Protein AF-A0A963HH01-F1 (afdb_monomer_lite)

Foldseek 3Di:
DCLQQLVAQEDEEEAQAAEQLGFGDDADDVPDGNHCPCVLSNVLRHLEYEYEDAQAAADFDWDQDPLFIDGPDDHPGGRHEHDDPDGSDGLCVCQVVVGWYWYDHPAFIWTRDPRGTETAEGEHPDDCVPRPVVRHNDDHDYPDPHYYDDSLVRDPDDPPVCCVPPDDQQLNQWDQDPVVQEIEGECALPEAEDVVSLVSNLVSLCVNQVVVVAATAYEYECENYYYDPVCLLVNLVSVVVCCVGHYDYYAYEYCDPVVLVVSQVSNVVVVHDSRYDHDPVSRVVVVVPD

Sequence (290 aa):
DFYDGGGLDVAFLGLAQADREGNLNVSKFGPRLAGAGGFINISQNARKVVFVGTFSAGGLEVAVEHGRLRIVREGAARKFVDAVEHRTFSGAQAVKWKKDVLYVTERCVFRLCEEGLELIEIAPGVDLQRDILDRMDFVPVMKAPPVLMDARIFVDAPMGLRHDLLDVPLERRLAYDAQQDVFFVDFEGLSVRTPQDIAAIRDAVSAALAPLGRKVDAVVNYDRFSIVPELVDDYVGMVKGLMDTHYHTVTRYTANGFLRMKLGVELEKRRIPAHFYASASEAWNGLETP

Radius of gyration: 26.93 Å; chains: 1; bounding box: 65×37×69 Å

pLDDT: mean 90.5, std 8.2, range [43.91, 98.88]

Secondary structure (DSSP, 8-state):
-TTTTT--SEEEEE-SEEETT--EE-SEETTEE---TTHHHHHHHSSEEEEE--SEESS-EEEEETTEEEEEE--SEESEESS-SS-SB-HHHHHHTT-EEEEE-SSEEEEEETTEEEEEEE-TT--IIIIIGGGSSSPPB-SSPPEEPPGGGGSSS---HHHHHH---GGGGEEEETTTTEEEEE-TT-EE-SHHHHHHHHHHHHHHHGGG-S-EEEEEE-TT-EE-GGGHHHHHHHHHHHHHHHEEEEEEE-S-HHHHHHHHHHHHHTT----EESSHHHHHHTTS--

Structure (mmCIF, N/CA/C/O backbone):
data_AF-A0A963HH01-F1
#
_entry.id   AF-A0A963HH01-F1
#
loop_
_atom_site.group_PDB
_atom_site.id
_atom_site.type_symbol
_atom_site.label_atom_id
_atom_site.label_alt_id
_atom_site.label_comp_id
_atom_site.label_asym_id
_atom_site.label_entity_id
_atom_site.label_seq_id
_atom_site.pdbx_PDB_ins_code
_atom_site.Cartn_x
_atom_site.Cartn_y
_atom_site.Cartn_z
_atom_site.occupancy
_atom_site.B_iso_or_equiv
_atom_site.auth_seq_id
_atom_site.auth_comp_id
_atom_site.auth_asym_id
_atom_site.auth_atom_id
_atom_site.pdbx_PDB_model_num
ATOM 1 N N . ASP A 1 1 ? 22.410 10.810 12.242 1.00 73.62 1 ASP A N 1
ATOM 2 C CA . ASP A 1 1 ? 22.021 10.365 13.603 1.00 73.62 1 ASP A CA 1
ATOM 3 C C . ASP A 1 1 ? 20.685 9.638 13.658 1.00 73.62 1 ASP A C 1
ATOM 5 O O . ASP A 1 1 ? 20.717 8.424 13.743 1.00 73.62 1 ASP A O 1
ATOM 9 N N . PHE A 1 2 ? 19.517 10.294 13.578 1.00 77.56 2 PHE A N 1
ATOM 10 C CA . PHE A 1 2 ? 18.224 9.579 13.683 1.00 77.56 2 PHE A CA 1
ATOM 11 C C . PHE A 1 2 ? 18.020 8.516 12.586 1.00 77.56 2 PHE A C 1
ATOM 13 O O . PHE A 1 2 ? 17.636 7.384 12.878 1.00 77.56 2 PHE A O 1
ATOM 20 N N . TYR A 1 3 ? 18.325 8.860 11.329 1.00 72.56 3 TYR A N 1
ATOM 21 C CA . TYR A 1 3 ? 18.275 7.907 10.217 1.00 72.56 3 TYR A CA 1
ATOM 22 C C . TYR A 1 3 ? 19.303 6.789 10.379 1.00 72.56 3 TYR A C 1
ATOM 24 O O . TYR A 1 3 ? 18.945 5.625 10.254 1.00 72.56 3 TYR A O 1
ATOM 32 N N . ASP A 1 4 ? 20.546 7.127 10.722 1.00 76.44 4 ASP A N 1
ATOM 33 C CA . ASP A 1 4 ? 21.621 6.140 10.887 1.00 76.44 4 ASP A CA 1
ATOM 34 C C . ASP A 1 4 ? 21.412 5.230 12.109 1.00 76.44 4 ASP A C 1
ATOM 36 O O . ASP A 1 4 ? 21.867 4.093 12.119 1.00 76.44 4 ASP A O 1
ATOM 40 N N . GLY A 1 5 ? 20.678 5.705 13.118 1.00 78.00 5 GLY A N 1
ATOM 41 C CA . GLY A 1 5 ? 20.280 4.944 14.301 1.00 78.00 5 GLY A CA 1
ATOM 42 C C . GLY A 1 5 ? 19.054 4.050 14.096 1.00 78.00 5 GLY A C 1
ATOM 43 O O . GLY A 1 5 ? 18.570 3.469 15.064 1.00 78.00 5 GLY A O 1
ATOM 44 N N . GLY A 1 6 ? 18.521 3.950 12.873 1.00 78.31 6 GLY A N 1
ATOM 45 C CA . GLY A 1 6 ? 17.377 3.085 12.568 1.00 78.31 6 GLY A CA 1
ATOM 46 C C . GLY A 1 6 ? 16.031 3.612 13.072 1.00 78.31 6 GLY A C 1
ATOM 47 O O . GLY A 1 6 ? 15.108 2.828 13.284 1.00 78.31 6 GLY A O 1
ATOM 48 N N . GLY A 1 7 ? 15.894 4.930 13.251 1.00 78.69 7 GLY A N 1
ATOM 49 C CA . GLY A 1 7 ? 14.647 5.563 13.695 1.00 78.69 7 GLY A CA 1
ATOM 50 C C . GLY A 1 7 ? 13.508 5.550 12.665 1.00 78.69 7 GLY A C 1
ATOM 51 O O . GLY A 1 7 ? 12.403 5.987 12.968 1.00 78.69 7 GLY A O 1
ATOM 52 N N . LEU A 1 8 ? 13.757 5.070 11.442 1.00 85.62 8 LEU A N 1
ATOM 53 C CA . LEU A 1 8 ? 12.758 4.989 10.376 1.00 85.62 8 LEU A CA 1
ATOM 54 C C . LEU A 1 8 ? 12.038 3.639 10.390 1.00 85.62 8 LEU A C 1
ATOM 56 O O . LEU A 1 8 ? 12.641 2.610 10.084 1.00 85.62 8 LEU A O 1
ATOM 60 N N . ASP A 1 9 ? 10.729 3.647 10.638 1.00 84.94 9 ASP A N 1
ATOM 61 C CA . ASP A 1 9 ? 9.904 2.446 10.470 1.00 84.94 9 ASP A CA 1
ATOM 62 C C . ASP A 1 9 ? 9.733 2.072 8.990 1.00 84.94 9 ASP A C 1
ATOM 64 O O . ASP A 1 9 ? 9.826 0.899 8.628 1.00 84.94 9 ASP A O 1
ATOM 68 N N . VAL A 1 10 ? 9.543 3.060 8.110 1.00 93.81 10 VAL A N 1
ATOM 69 C CA . VAL A 1 10 ? 9.393 2.846 6.666 1.00 93.81 10 VAL A CA 1
ATOM 70 C C . VAL A 1 10 ? 10.036 3.972 5.857 1.00 93.81 10 VAL A C 1
ATOM 72 O O . VAL A 1 10 ? 9.969 5.139 6.240 1.00 93.81 10 VAL A O 1
ATOM 75 N N . ALA A 1 11 ? 10.640 3.627 4.720 1.00 94.75 11 ALA A N 1
ATOM 76 C CA . ALA A 1 11 ? 11.149 4.579 3.737 1.00 94.75 11 ALA A CA 1
ATOM 77 C C . ALA A 1 11 ? 10.600 4.289 2.334 1.00 94.75 11 ALA A C 1
ATOM 79 O O . ALA A 1 11 ? 10.543 3.132 1.921 1.00 94.75 11 ALA A O 1
ATOM 80 N N . PHE A 1 12 ? 10.262 5.345 1.590 1.00 96.75 12 PHE A N 1
ATOM 81 C CA . PHE A 1 12 ? 9.850 5.275 0.186 1.00 96.75 12 PHE A CA 1
ATOM 82 C C . PHE A 1 12 ? 10.905 5.958 -0.682 1.00 96.75 12 PHE A C 1
ATOM 84 O O . PHE A 1 12 ? 11.194 7.138 -0.487 1.00 96.75 12 PHE A O 1
ATOM 91 N N . LEU A 1 13 ? 11.511 5.218 -1.609 1.00 96.31 13 LEU A N 1
ATOM 92 C CA . LEU A 1 13 ? 12.666 5.678 -2.386 1.00 96.31 13 LEU A CA 1
ATOM 93 C C . LEU A 1 13 ? 12.496 5.371 -3.876 1.00 96.31 13 LEU A C 1
ATOM 95 O O . LEU A 1 13 ? 11.792 4.441 -4.247 1.00 96.31 13 LEU A O 1
ATOM 99 N N . GLY A 1 14 ? 13.158 6.137 -4.743 1.00 94.38 14 GLY A N 1
ATOM 100 C CA . GLY A 1 14 ? 13.073 5.934 -6.191 1.00 94.38 14 GLY A CA 1
ATOM 101 C C . GLY A 1 14 ? 13.700 4.615 -6.661 1.00 94.38 14 GLY A C 1
ATOM 102 O O . GLY A 1 14 ? 14.769 4.224 -6.195 1.00 94.38 14 GLY A O 1
ATOM 103 N N . LEU A 1 15 ? 13.058 3.964 -7.632 1.00 94.00 15 LEU A N 1
ATOM 104 C CA . LEU A 1 15 ? 13.554 2.783 -8.342 1.00 94.00 15 LEU A CA 1
ATOM 105 C C . LEU A 1 15 ? 14.071 3.198 -9.724 1.00 94.00 15 LEU A C 1
ATOM 107 O O . LEU A 1 15 ? 13.290 3.690 -10.543 1.00 94.00 15 LEU A O 1
ATOM 111 N N . ALA A 1 16 ? 15.359 2.981 -10.014 1.00 93.19 16 ALA A N 1
ATOM 112 C CA . ALA A 1 16 ? 15.944 3.294 -11.324 1.00 93.19 16 ALA A CA 1
ATOM 113 C C . ALA A 1 16 ? 16.450 2.058 -12.090 1.00 93.19 16 ALA A C 1
ATOM 115 O O . ALA A 1 16 ? 15.963 1.829 -13.191 1.00 93.19 16 ALA A O 1
ATOM 116 N N . GLN A 1 17 ? 17.323 1.225 -11.519 1.00 96.38 17 GLN A N 1
ATOM 117 C CA . GLN A 1 17 ? 17.552 -0.152 -11.991 1.00 96.38 17 GLN A CA 1
ATOM 118 C C . GLN A 1 17 ? 17.524 -1.113 -10.806 1.00 96.38 17 GLN A C 1
ATOM 120 O O . GLN A 1 17 ? 18.082 -0.772 -9.763 1.00 96.38 17 GLN A O 1
ATOM 125 N N . ALA A 1 18 ? 16.935 -2.292 -10.994 1.00 98.12 18 ALA A N 1
ATOM 126 C CA . ALA A 1 18 ? 16.939 -3.422 -10.073 1.00 98.12 18 ALA A CA 1
ATOM 127 C C . ALA A 1 18 ? 17.489 -4.669 -10.775 1.00 98.12 18 ALA A C 1
ATOM 129 O O . ALA A 1 18 ? 17.258 -4.829 -11.973 1.00 98.12 18 ALA A O 1
ATOM 130 N N . ASP A 1 19 ? 18.185 -5.544 -10.050 1.00 98.31 19 ASP A N 1
ATOM 131 C CA . ASP A 1 19 ? 18.656 -6.821 -10.600 1.00 98.31 19 ASP A CA 1
ATOM 132 C C . ASP A 1 19 ? 18.038 -8.058 -9.946 1.00 98.31 19 ASP A C 1
ATOM 134 O O . ASP A 1 19 ? 17.239 -7.956 -9.011 1.00 98.31 19 ASP A O 1
ATOM 138 N N . ARG A 1 20 ? 18.410 -9.238 -10.461 1.00 97.06 20 ARG A N 1
ATOM 139 C CA . ARG A 1 20 ? 17.877 -10.537 -10.024 1.00 97.06 20 ARG A CA 1
ATOM 140 C C . ARG A 1 20 ? 18.107 -10.841 -8.541 1.00 97.06 20 ARG A C 1
ATOM 142 O O . ARG A 1 20 ? 17.324 -11.572 -7.945 1.00 97.06 20 ARG A O 1
ATOM 149 N N . GLU A 1 21 ? 19.145 -10.262 -7.935 1.00 97.50 21 GLU A N 1
ATOM 150 C CA . GLU A 1 21 ? 19.455 -10.411 -6.505 1.00 97.50 21 GLU A CA 1
ATOM 151 C C . GLU A 1 21 ? 18.746 -9.350 -5.642 1.00 97.50 21 GLU A C 1
ATOM 153 O O . GLU A 1 21 ? 18.940 -9.300 -4.426 1.00 97.50 21 GLU A O 1
ATOM 158 N N . GLY A 1 22 ? 17.968 -8.455 -6.260 1.00 97.25 22 GLY A N 1
ATOM 159 C CA . GLY A 1 22 ? 17.318 -7.327 -5.602 1.00 97.25 22 GLY A CA 1
ATOM 160 C C . GLY A 1 22 ? 18.253 -6.160 -5.286 1.00 97.25 22 GLY A C 1
ATOM 161 O O . GLY A 1 22 ? 17.913 -5.291 -4.479 1.00 97.25 22 GLY A O 1
ATOM 162 N N . ASN A 1 23 ? 19.438 -6.087 -5.894 1.00 97.94 23 ASN A N 1
ATOM 163 C CA . ASN A 1 23 ? 20.252 -4.882 -5.777 1.00 97.94 23 ASN A CA 1
ATOM 164 C C . ASN A 1 23 ? 19.567 -3.717 -6.506 1.00 97.94 23 ASN A C 1
ATOM 166 O O . ASN A 1 23 ? 18.826 -3.930 -7.463 1.00 97.94 23 ASN A O 1
ATOM 170 N N . LEU A 1 24 ? 19.848 -2.479 -6.087 1.00 96.06 24 LEU A N 1
ATOM 171 C CA . LEU A 1 24 ? 19.433 -1.287 -6.833 1.00 96.06 24 LEU A CA 1
ATOM 172 C C . LEU A 1 24 ? 20.612 -0.423 -7.224 1.00 96.06 24 LEU A C 1
ATOM 174 O O . LEU A 1 24 ? 21.607 -0.344 -6.501 1.00 96.06 24 LEU A O 1
ATOM 178 N N . ASN A 1 25 ? 20.408 0.304 -8.315 1.00 94.75 25 ASN A N 1
ATOM 179 C CA . ASN A 1 25 ? 21.230 1.416 -8.745 1.00 94.75 25 ASN A CA 1
ATOM 180 C C . ASN A 1 25 ? 20.376 2.666 -8.924 1.00 94.75 25 ASN A C 1
ATOM 182 O O . ASN A 1 25 ? 19.411 2.655 -9.686 1.00 94.75 25 ASN A O 1
ATOM 186 N N . VAL A 1 26 ? 20.779 3.750 -8.266 1.00 91.75 26 VAL A N 1
ATOM 187 C CA . VAL A 1 26 ? 20.243 5.102 -8.492 1.00 91.75 26 VAL A CA 1
ATOM 188 C C . VAL A 1 26 ? 21.317 6.127 -8.860 1.00 91.75 26 VAL A C 1
ATOM 190 O O . VAL A 1 26 ? 21.006 7.295 -9.068 1.00 91.75 26 VAL A O 1
ATOM 193 N N . SER A 1 27 ? 22.587 5.722 -8.921 1.00 86.75 27 SER A N 1
ATOM 194 C CA . SER A 1 27 ? 23.711 6.665 -8.856 1.00 86.75 27 SER A CA 1
ATOM 195 C C . SER A 1 27 ? 24.538 6.784 -10.126 1.00 86.75 27 SER A C 1
ATOM 197 O O . SER A 1 27 ? 25.224 7.795 -10.279 1.00 86.75 27 SER A O 1
ATOM 199 N N . LYS A 1 28 ? 24.511 5.802 -11.030 1.00 86.81 28 LYS A N 1
ATOM 200 C CA . LYS A 1 28 ? 25.307 5.832 -12.264 1.00 86.81 28 LYS A CA 1
ATOM 201 C C . LYS A 1 28 ? 24.557 5.165 -13.411 1.00 86.81 28 LYS A C 1
ATOM 203 O O . LYS A 1 28 ? 24.102 4.048 -13.242 1.00 86.81 28 LYS A O 1
ATOM 208 N N . PHE A 1 29 ? 24.484 5.815 -14.568 1.00 84.00 29 PHE A N 1
ATOM 209 C CA . PHE A 1 29 ? 23.859 5.264 -15.773 1.00 84.00 29 PHE A CA 1
ATOM 210 C C . PHE A 1 29 ? 24.760 5.542 -16.975 1.00 84.00 29 PHE A C 1
ATOM 212 O O . PHE A 1 29 ? 24.938 6.699 -17.377 1.00 84.00 29 PHE A O 1
ATOM 219 N N . GLY A 1 30 ? 25.385 4.494 -17.510 1.00 84.38 30 GLY A N 1
ATOM 220 C CA . GLY A 1 30 ? 26.435 4.599 -18.515 1.00 84.38 30 GLY A CA 1
ATOM 221 C C . GLY A 1 30 ? 27.543 5.573 -18.074 1.00 84.38 30 GLY A C 1
ATOM 222 O O . GLY A 1 30 ? 28.138 5.390 -17.005 1.00 84.38 30 GLY A O 1
ATOM 223 N N . PRO A 1 31 ? 27.837 6.632 -18.854 1.00 84.56 31 PRO A N 1
ATOM 224 C CA . PRO A 1 31 ? 28.860 7.615 -18.495 1.00 84.56 31 PRO A CA 1
ATOM 225 C C . PRO A 1 31 ? 28.398 8.632 -17.436 1.00 84.56 31 PRO A C 1
ATOM 227 O O . PRO A 1 31 ? 29.223 9.379 -16.913 1.00 84.56 31 PRO A O 1
ATOM 230 N N . ARG A 1 32 ? 27.098 8.708 -17.118 1.00 82.69 32 ARG A N 1
ATOM 231 C CA . ARG A 1 32 ? 26.544 9.747 -16.240 1.00 82.69 32 ARG A CA 1
ATOM 232 C C . ARG A 1 32 ? 26.538 9.294 -14.783 1.00 82.69 32 ARG A C 1
ATOM 234 O O . ARG A 1 32 ? 25.896 8.305 -14.442 1.00 82.69 32 ARG A O 1
ATOM 241 N N . LEU A 1 33 ? 27.175 10.073 -13.911 1.00 84.19 33 LEU A N 1
ATOM 242 C CA . LEU A 1 33 ? 27.101 9.907 -12.460 1.00 84.19 33 LEU A CA 1
ATOM 243 C C . LEU A 1 33 ? 26.037 10.857 -11.886 1.00 84.19 33 LEU A C 1
ATOM 245 O O . LEU A 1 33 ? 26.200 12.072 -11.928 1.00 84.19 33 LEU A O 1
ATOM 249 N N . ALA A 1 34 ? 24.940 10.302 -11.377 1.00 85.31 34 ALA A N 1
ATOM 250 C CA . ALA A 1 34 ? 23.893 11.038 -10.666 1.00 85.31 34 ALA A CA 1
ATOM 251 C C . ALA A 1 34 ? 24.218 11.219 -9.170 1.00 85.31 34 ALA A C 1
ATOM 253 O O . ALA A 1 34 ? 23.779 12.190 -8.559 1.00 85.31 34 ALA A O 1
ATOM 254 N N . GLY A 1 35 ? 25.019 10.308 -8.600 1.00 84.25 35 GLY A N 1
ATOM 255 C CA . GLY A 1 35 ? 25.324 10.257 -7.168 1.00 84.25 35 GLY A CA 1
ATOM 256 C C . GLY A 1 35 ? 24.245 9.527 -6.359 1.00 84.25 35 GLY A C 1
ATOM 257 O O . GLY A 1 35 ? 23.112 9.379 -6.800 1.00 84.25 35 GLY A O 1
ATOM 258 N N . ALA A 1 36 ? 24.610 9.017 -5.179 1.00 83.75 36 ALA A N 1
ATOM 259 C CA . ALA A 1 36 ? 23.683 8.272 -4.318 1.00 83.75 36 ALA A CA 1
ATOM 260 C C . ALA A 1 36 ? 22.949 9.160 -3.295 1.00 83.75 36 ALA A C 1
ATOM 262 O O . ALA A 1 36 ? 21.935 8.742 -2.742 1.00 83.75 36 ALA A O 1
ATOM 263 N N . GLY A 1 37 ? 23.439 10.377 -3.025 1.00 87.31 37 GLY A N 1
ATOM 264 C CA . GLY A 1 37 ? 22.889 11.242 -1.975 1.00 87.31 37 GLY A CA 1
ATOM 265 C C . GLY A 1 37 ? 22.735 10.500 -0.639 1.00 87.31 37 GLY A C 1
ATOM 266 O O . GLY A 1 37 ? 23.568 9.670 -0.284 1.00 87.31 37 GLY A O 1
ATOM 267 N N . GLY A 1 38 ? 21.633 10.753 0.072 1.00 88.19 38 GLY A N 1
ATOM 268 C CA . GLY A 1 38 ? 21.281 10.036 1.307 1.00 88.19 38 GLY A CA 1
ATOM 269 C C . GLY A 1 38 ? 20.652 8.649 1.100 1.00 88.19 38 GLY A C 1
ATOM 270 O O . GLY A 1 38 ? 20.241 8.028 2.078 1.00 88.19 38 GLY A O 1
ATOM 271 N N . PHE A 1 39 ? 20.543 8.152 -0.141 1.00 92.06 39 PHE A N 1
ATOM 272 C CA . PHE A 1 39 ? 19.830 6.906 -0.463 1.00 92.06 39 PHE A CA 1
ATOM 273 C C . PHE A 1 39 ? 20.365 5.709 0.325 1.00 92.06 39 PHE A C 1
ATOM 275 O O . PHE A 1 39 ? 19.591 4.901 0.836 1.00 92.06 39 PHE A O 1
ATOM 282 N N . ILE A 1 40 ? 21.690 5.611 0.454 1.00 90.44 40 ILE A N 1
ATOM 283 C CA . ILE A 1 40 ? 22.357 4.512 1.158 1.00 90.44 40 ILE A CA 1
ATOM 284 C C . ILE A 1 40 ? 22.010 4.556 2.652 1.00 90.44 40 ILE A C 1
ATOM 286 O O . ILE A 1 40 ? 21.505 3.571 3.184 1.00 90.44 40 ILE A O 1
ATOM 290 N N . ASN A 1 41 ? 22.201 5.707 3.306 1.00 87.44 41 ASN A N 1
ATOM 291 C CA . ASN A 1 41 ? 21.908 5.889 4.731 1.00 87.44 41 ASN A CA 1
ATOM 292 C C . ASN A 1 41 ? 20.443 5.583 5.070 1.00 87.44 41 ASN A C 1
ATOM 294 O O . ASN A 1 41 ? 20.166 4.942 6.081 1.00 87.44 41 ASN A O 1
ATOM 298 N N . ILE A 1 42 ? 19.506 6.006 4.215 1.00 90.25 42 ILE A N 1
ATOM 299 C CA . ILE A 1 42 ? 18.069 5.799 4.434 1.00 90.25 42 ILE A CA 1
ATOM 300 C C . ILE A 1 42 ? 17.689 4.329 4.204 1.00 90.25 42 ILE A C 1
ATOM 302 O O . ILE A 1 42 ? 17.090 3.701 5.076 1.00 90.25 42 ILE A O 1
ATOM 306 N N . SER A 1 43 ? 18.049 3.764 3.046 1.00 91.06 43 SER A N 1
ATOM 307 C CA . SER A 1 43 ? 17.637 2.405 2.661 1.00 91.06 43 SER A CA 1
ATOM 308 C C . SER A 1 43 ? 18.246 1.312 3.544 1.00 91.06 43 SER A C 1
ATOM 310 O O . SER A 1 43 ? 17.609 0.287 3.787 1.00 91.06 43 SER A O 1
ATOM 312 N N . GLN A 1 44 ? 19.460 1.509 4.061 1.00 87.56 44 GLN A N 1
ATOM 313 C CA . GLN A 1 44 ? 20.095 0.515 4.927 1.00 87.56 44 GLN A CA 1
ATOM 314 C C . GLN A 1 44 ? 19.502 0.497 6.339 1.00 87.56 44 GLN A C 1
ATOM 316 O O . GLN A 1 44 ? 19.373 -0.582 6.920 1.00 87.56 44 GLN A O 1
ATOM 321 N N . ASN A 1 45 ? 19.091 1.647 6.876 1.00 87.50 45 ASN A N 1
ATOM 322 C CA . ASN A 1 45 ? 18.699 1.752 8.283 1.00 87.50 45 ASN A CA 1
ATOM 323 C C . ASN A 1 45 ? 17.184 1.713 8.529 1.00 87.50 45 ASN A C 1
ATOM 325 O O . ASN A 1 45 ? 16.771 1.333 9.621 1.00 87.50 45 ASN A O 1
ATOM 329 N N . ALA A 1 46 ? 16.340 2.023 7.539 1.00 90.19 46 ALA A N 1
ATOM 330 C CA . ALA A 1 46 ? 14.889 1.902 7.703 1.00 90.19 46 ALA A CA 1
ATOM 331 C C . ALA A 1 46 ? 14.452 0.443 7.920 1.00 90.19 46 ALA A C 1
ATOM 333 O O . ALA A 1 46 ? 14.968 -0.458 7.256 1.00 90.19 46 ALA A O 1
ATOM 334 N N . ARG A 1 47 ? 13.502 0.186 8.829 1.00 88.06 47 ARG A N 1
ATOM 335 C CA . ARG A 1 47 ? 13.011 -1.178 9.125 1.00 88.06 47 ARG A CA 1
ATOM 336 C C . ARG A 1 47 ? 12.338 -1.824 7.912 1.00 88.06 47 ARG A C 1
ATOM 338 O O . ARG A 1 47 ? 12.589 -2.995 7.634 1.00 88.06 47 ARG A O 1
ATOM 345 N N . LYS A 1 48 ? 11.547 -1.043 7.173 1.00 94.12 48 LYS A N 1
ATOM 346 C CA . LYS A 1 48 ? 10.949 -1.400 5.883 1.00 94.12 48 LYS A CA 1
ATOM 347 C C . LYS A 1 48 ? 11.364 -0.410 4.799 1.00 94.12 48 LYS A C 1
ATOM 349 O O . LYS A 1 48 ? 11.437 0.793 5.049 1.00 94.12 48 LYS A O 1
ATOM 354 N N . VAL A 1 49 ? 11.582 -0.893 3.579 1.00 97.38 49 VAL A N 1
ATOM 355 C CA . VAL A 1 49 ? 11.882 -0.040 2.421 1.00 97.38 49 VAL A CA 1
ATOM 356 C C . VAL A 1 49 ? 10.973 -0.389 1.254 1.00 97.38 49 VAL A C 1
ATOM 358 O O . VAL A 1 49 ? 10.826 -1.550 0.887 1.00 97.38 49 VAL A O 1
ATOM 361 N N . VAL A 1 50 ? 10.366 0.629 0.656 1.00 98.44 50 VAL A N 1
ATOM 362 C CA . VAL A 1 50 ? 9.527 0.504 -0.533 1.00 98.44 50 VAL A CA 1
ATOM 363 C C . VAL A 1 50 ? 10.168 1.317 -1.648 1.00 98.44 50 VAL A C 1
ATOM 365 O O . VAL A 1 50 ? 10.232 2.546 -1.600 1.00 98.44 50 VAL A O 1
ATOM 368 N N . PHE A 1 51 ? 10.661 0.627 -2.663 1.00 98.38 51 PHE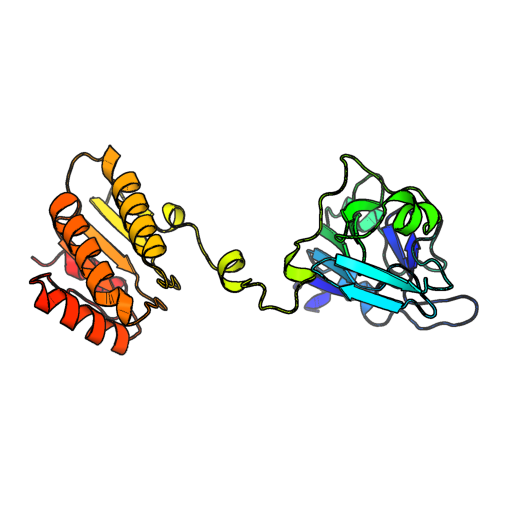 A N 1
ATOM 369 C CA . PHE A 1 51 ? 11.193 1.242 -3.863 1.00 98.38 51 PHE A CA 1
ATOM 370 C C . PHE A 1 51 ? 10.069 1.466 -4.864 1.00 98.38 51 PHE A C 1
ATOM 372 O O . PHE A 1 51 ? 9.342 0.536 -5.193 1.00 98.38 51 PHE A O 1
ATOM 379 N N . VAL A 1 52 ? 9.920 2.697 -5.342 1.00 98.19 52 VAL A N 1
ATOM 380 C CA . VAL A 1 52 ? 8.809 3.122 -6.194 1.00 98.19 52 VAL A CA 1
ATOM 381 C C . VAL A 1 52 ? 9.351 3.680 -7.499 1.00 98.19 52 VAL A C 1
ATOM 383 O O . VAL A 1 52 ? 10.245 4.530 -7.519 1.00 98.19 52 VAL A O 1
ATOM 386 N N . GLY A 1 53 ? 8.801 3.222 -8.613 1.00 96.88 53 GLY A N 1
ATOM 387 C CA . GLY A 1 53 ? 9.096 3.787 -9.921 1.00 96.88 53 GLY A CA 1
ATOM 388 C C . GLY A 1 53 ? 8.418 3.000 -11.024 1.00 96.88 53 GLY A C 1
ATOM 389 O O . GLY A 1 53 ? 7.915 1.910 -10.798 1.00 96.88 53 GLY A O 1
ATOM 390 N N . THR A 1 54 ? 8.432 3.538 -12.237 1.00 97.94 54 THR A N 1
ATOM 391 C CA . THR A 1 54 ? 7.882 2.821 -13.389 1.00 97.94 54 THR A CA 1
ATOM 392 C C . THR A 1 54 ? 8.646 1.530 -13.674 1.00 97.94 54 THR A C 1
ATOM 394 O O . THR A 1 54 ? 9.839 1.444 -13.359 1.00 97.94 54 THR A O 1
ATOM 397 N N . PHE A 1 55 ? 7.989 0.556 -14.302 1.00 98.50 55 PHE A N 1
ATOM 398 C CA . PHE A 1 55 ? 8.585 -0.732 -14.657 1.00 98.50 55 PHE A CA 1
ATOM 399 C C . PHE A 1 55 ? 9.684 -0.607 -15.721 1.00 98.50 55 PHE A C 1
ATOM 401 O O . PHE A 1 55 ? 10.742 -1.229 -15.629 1.00 98.50 55 PHE A O 1
ATOM 408 N N . SER A 1 56 ? 9.459 0.254 -16.711 1.00 97.75 56 SER A N 1
ATOM 409 C CA . SER A 1 56 ? 10.408 0.614 -17.767 1.00 97.75 56 SER A CA 1
ATOM 410 C C . SER A 1 56 ? 10.667 2.125 -17.781 1.00 97.75 56 SER A C 1
ATOM 412 O O . SER A 1 56 ? 9.959 2.914 -17.147 1.00 97.75 56 SER A O 1
ATOM 414 N N . ALA A 1 57 ? 11.731 2.546 -18.460 1.00 94.12 57 ALA A N 1
ATOM 415 C CA . ALA A 1 57 ? 12.118 3.946 -18.615 1.00 94.12 57 ALA A CA 1
ATOM 416 C C . ALA A 1 57 ? 12.092 4.375 -20.086 1.00 94.12 57 ALA A C 1
ATOM 418 O O . ALA A 1 57 ? 12.171 3.553 -20.993 1.00 94.12 57 ALA A O 1
ATOM 419 N N . GLY A 1 58 ? 12.038 5.688 -20.321 1.00 94.38 58 GLY A N 1
ATOM 420 C CA . GLY A 1 58 ? 12.133 6.262 -21.664 1.00 94.38 58 GLY A CA 1
ATOM 421 C C . GLY A 1 58 ? 10.816 6.212 -22.437 1.00 94.38 58 GLY A C 1
ATOM 422 O O . GLY A 1 58 ? 10.720 5.510 -23.439 1.00 94.38 58 GLY A O 1
ATOM 423 N N . GLY A 1 59 ? 9.821 6.983 -21.984 1.00 95.12 59 GLY A N 1
ATOM 424 C CA . GLY A 1 59 ? 8.570 7.196 -22.723 1.00 95.12 59 GLY A CA 1
ATOM 425 C C . GLY A 1 59 ? 7.482 6.147 -22.491 1.00 95.12 59 GLY A C 1
ATOM 426 O O . GLY A 1 59 ? 6.660 5.949 -23.379 1.00 95.12 59 GLY A O 1
ATOM 427 N N . LEU A 1 60 ? 7.484 5.481 -21.330 1.00 98.25 60 LEU A N 1
ATOM 428 C CA . LEU A 1 60 ? 6.343 4.676 -20.895 1.00 98.25 60 LEU A CA 1
ATOM 429 C C . LEU A 1 60 ? 5.105 5.577 -20.776 1.00 98.25 60 LEU A C 1
ATOM 431 O O . LEU A 1 60 ? 5.134 6.573 -20.054 1.00 98.25 60 LEU A O 1
ATOM 435 N N . GLU A 1 61 ? 4.021 5.191 -21.441 1.00 98.38 61 GLU A N 1
ATOM 436 C CA . GLU A 1 61 ? 2.713 5.834 -21.333 1.00 98.38 61 GLU A CA 1
ATOM 437 C C . GLU A 1 61 ? 1.682 4.781 -20.925 1.00 98.38 61 GLU A C 1
ATOM 439 O O . GLU A 1 61 ? 1.560 3.725 -21.555 1.00 98.38 61 GLU A O 1
ATOM 444 N N . VAL A 1 62 ? 0.931 5.073 -19.865 1.00 98.00 62 VAL A N 1
ATOM 445 C CA . VAL A 1 62 ? -0.119 4.200 -19.334 1.00 98.00 62 VAL A CA 1
ATOM 446 C C . VAL A 1 62 ? -1.430 4.961 -19.212 1.00 98.00 62 VAL A C 1
ATOM 448 O O . VAL A 1 62 ? -1.443 6.176 -19.028 1.00 98.00 62 VAL A O 1
ATOM 451 N N . ALA A 1 63 ? -2.531 4.229 -19.306 1.00 97.56 63 ALA A N 1
ATOM 452 C CA . ALA A 1 63 ? -3.876 4.713 -19.054 1.00 97.56 63 ALA A CA 1
ATOM 453 C C . ALA A 1 63 ? -4.555 3.799 -18.033 1.00 97.56 63 ALA A C 1
ATOM 455 O O . ALA A 1 63 ? -4.258 2.605 -17.960 1.00 97.56 63 ALA A O 1
ATOM 456 N N . VAL A 1 64 ? -5.474 4.360 -17.255 1.00 97.38 64 VAL A N 1
ATOM 457 C CA . VAL A 1 64 ? -6.352 3.597 -16.370 1.00 97.38 64 VAL A CA 1
ATOM 458 C C . VAL A 1 64 ? -7.772 3.763 -16.886 1.00 97.38 64 VAL A C 1
ATOM 460 O O . VAL A 1 64 ? -8.314 4.865 -16.895 1.00 97.38 64 VAL A O 1
ATOM 463 N N . GLU A 1 65 ? -8.355 2.672 -17.368 1.00 94.81 65 GLU A N 1
ATOM 464 C CA . GLU A 1 65 ? -9.656 2.656 -18.032 1.00 94.81 65 GLU A CA 1
ATOM 465 C C . GLU A 1 65 ? -10.472 1.485 -17.476 1.00 94.81 65 GLU A C 1
ATOM 467 O O . GLU A 1 65 ? -10.009 0.345 -17.457 1.00 94.81 65 GLU A O 1
ATOM 472 N N . HIS A 1 66 ? -11.700 1.750 -17.023 1.00 93.44 66 HIS A N 1
ATOM 473 C CA . HIS A 1 66 ? -12.621 0.723 -16.511 1.00 93.44 66 HIS A CA 1
ATOM 474 C C . HIS A 1 66 ? -12.037 -0.152 -15.379 1.00 93.44 66 HIS A C 1
ATOM 476 O O . HIS A 1 66 ? -12.228 -1.370 -15.371 1.00 93.44 66 HIS A O 1
ATOM 482 N N . GLY A 1 67 ? -11.307 0.443 -14.428 1.00 95.38 67 GLY A N 1
ATOM 483 C CA . GLY A 1 67 ? -10.728 -0.310 -13.306 1.00 95.38 67 GLY A CA 1
ATOM 484 C C . G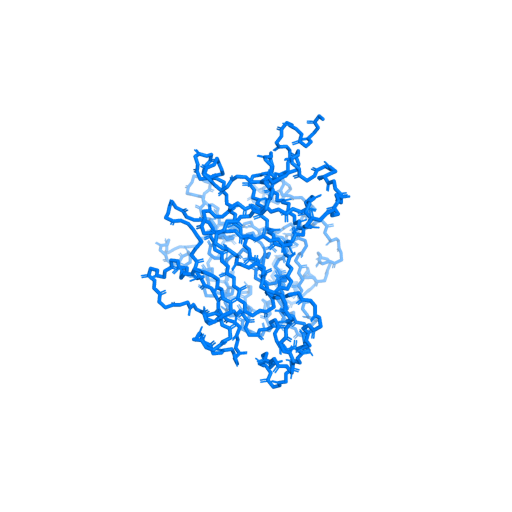LY A 1 67 ? -9.488 -1.129 -13.671 1.00 95.38 67 GLY A C 1
ATOM 485 O O . GLY A 1 67 ? -9.120 -2.036 -12.927 1.00 95.38 67 GLY A O 1
ATOM 486 N N . ARG A 1 68 ? -8.880 -0.882 -14.839 1.00 97.69 68 ARG A N 1
ATOM 487 C CA . ARG A 1 68 ? -7.750 -1.657 -15.362 1.00 97.69 68 ARG A CA 1
ATOM 488 C C . ARG A 1 68 ? -6.646 -0.749 -15.881 1.00 97.69 68 ARG A C 1
ATOM 490 O O . ARG A 1 68 ? -6.915 0.284 -16.490 1.00 97.69 68 ARG A O 1
ATOM 497 N N . LEU A 1 69 ? -5.406 -1.173 -15.676 1.00 98.38 69 LEU A N 1
ATOM 498 C CA . LEU A 1 69 ? -4.235 -0.583 -16.298 1.00 98.38 69 LEU A CA 1
ATOM 499 C C . LEU A 1 69 ? -4.140 -1.025 -17.763 1.00 98.38 69 LEU A C 1
ATOM 501 O O . LEU A 1 69 ? -4.259 -2.209 -18.082 1.00 98.38 69 LEU A O 1
ATOM 505 N N . ARG A 1 70 ? -3.858 -0.071 -18.648 1.00 98.19 70 ARG A N 1
ATOM 506 C CA . ARG A 1 70 ? -3.524 -0.292 -20.054 1.00 98.19 70 ARG A CA 1
ATOM 507 C C . ARG A 1 70 ? -2.186 0.368 -20.367 1.00 98.19 70 ARG A C 1
ATOM 509 O O . ARG A 1 70 ? -2.024 1.571 -20.182 1.00 98.19 70 ARG A O 1
ATOM 516 N N . ILE A 1 71 ? -1.238 -0.402 -20.898 1.00 98.31 71 ILE A N 1
ATOM 517 C CA . ILE A 1 71 ? 0.020 0.141 -21.424 1.00 98.31 71 ILE A CA 1
ATOM 518 C C . ILE A 1 71 ? -0.268 0.704 -22.818 1.00 98.31 71 ILE A C 1
ATOM 520 O O . ILE A 1 71 ? -0.573 -0.041 -23.748 1.00 98.31 71 ILE A O 1
ATOM 524 N N . VAL A 1 72 ? -0.226 2.030 -22.954 1.00 98.19 72 VAL A N 1
ATOM 525 C CA . VAL A 1 72 ? -0.453 2.735 -24.227 1.00 98.19 72 VAL A CA 1
ATOM 526 C C . VAL A 1 72 ? 0.801 2.662 -25.088 1.00 98.19 72 VAL A C 1
ATOM 528 O O . VAL A 1 72 ? 0.726 2.399 -26.287 1.00 98.19 72 VAL A O 1
ATOM 531 N N . ARG A 1 73 ? 1.960 2.860 -24.455 1.00 98.25 73 ARG A N 1
ATOM 532 C CA . ARG A 1 73 ? 3.274 2.807 -25.087 1.00 98.25 73 ARG A CA 1
ATOM 533 C C . ARG A 1 73 ? 4.289 2.272 -24.096 1.00 98.25 73 ARG A C 1
ATOM 535 O O . ARG A 1 73 ? 4.383 2.779 -22.987 1.00 98.25 73 ARG A O 1
ATOM 542 N N . GLU A 1 74 ? 5.066 1.276 -24.503 1.00 98.19 74 GLU A N 1
ATOM 543 C CA . GLU A 1 74 ? 6.131 0.728 -23.663 1.00 98.19 74 GLU A CA 1
ATOM 544 C C . GLU A 1 74 ? 7.361 1.651 -23.624 1.00 98.19 74 GLU A C 1
ATOM 546 O O . GLU A 1 74 ? 7.702 2.303 -24.616 1.00 98.19 74 GLU A O 1
ATOM 551 N N . GLY A 1 75 ? 8.041 1.681 -22.476 1.00 97.31 75 GLY A N 1
ATOM 552 C CA . GLY A 1 75 ? 9.308 2.385 -22.305 1.00 97.31 75 GLY A CA 1
ATOM 553 C C . GLY A 1 75 ? 10.453 1.732 -23.087 1.00 97.31 75 GLY A C 1
ATOM 554 O O . GLY A 1 75 ? 10.543 0.510 -23.199 1.00 97.31 75 GLY A O 1
ATOM 555 N N . ALA A 1 76 ? 11.359 2.554 -23.615 1.00 95.94 76 ALA A N 1
ATOM 556 C CA . ALA A 1 76 ? 12.490 2.103 -24.425 1.00 95.94 76 ALA A CA 1
ATOM 557 C C . ALA A 1 76 ? 13.554 1.296 -23.653 1.00 95.94 76 ALA A C 1
ATOM 559 O O . ALA A 1 76 ? 14.282 0.516 -24.264 1.00 95.94 76 ALA A O 1
ATOM 560 N N . ALA A 1 77 ? 13.679 1.491 -22.337 1.00 94.88 77 ALA A N 1
ATOM 561 C CA . ALA A 1 77 ? 14.727 0.883 -21.518 1.00 94.88 77 ALA A CA 1
ATOM 562 C C . ALA A 1 77 ? 14.151 0.021 -20.389 1.00 94.88 77 ALA A C 1
ATOM 564 O O . ALA A 1 77 ? 13.278 0.458 -19.633 1.00 94.88 77 ALA A O 1
ATOM 565 N N . ARG A 1 78 ? 14.694 -1.193 -20.238 1.00 96.75 78 ARG A N 1
ATOM 566 C CA . ARG A 1 78 ? 14.385 -2.091 -19.120 1.00 96.75 78 ARG A CA 1
ATOM 567 C C . ARG A 1 78 ? 15.054 -1.588 -17.845 1.00 96.75 78 ARG A C 1
ATOM 569 O O . ARG A 1 78 ? 16.196 -1.133 -17.874 1.00 96.75 78 ARG A O 1
ATOM 576 N N . LYS A 1 79 ? 14.337 -1.676 -16.725 1.00 97.81 79 LYS A N 1
ATOM 577 C CA . LYS A 1 79 ? 14.864 -1.320 -15.398 1.00 97.81 79 LYS A CA 1
ATOM 578 C C . LYS A 1 79 ? 15.132 -2.543 -14.528 1.00 97.81 79 LYS A C 1
ATOM 580 O O . LYS A 1 79 ? 15.908 -2.437 -13.590 1.00 97.81 79 LYS A O 1
ATOM 585 N N . PHE A 1 80 ? 14.531 -3.684 -14.851 1.00 98.44 80 PHE A N 1
ATOM 586 C CA . PHE A 1 80 ? 14.805 -4.975 -14.226 1.00 98.44 80 PHE A CA 1
ATOM 587 C C . PHE A 1 80 ? 15.819 -5.729 -15.086 1.00 98.44 80 PHE A C 1
ATOM 589 O O . PHE A 1 80 ? 15.455 -6.402 -16.052 1.00 98.44 80 PHE A O 1
ATOM 596 N N . VAL A 1 81 ? 17.092 -5.521 -14.765 1.00 97.88 81 VAL A N 1
ATOM 597 C CA . VAL A 1 81 ? 18.251 -5.944 -15.558 1.00 97.88 81 VAL A CA 1
ATOM 598 C C . VAL A 1 81 ? 18.945 -7.149 -14.931 1.00 97.88 81 VAL A C 1
ATOM 600 O O . VAL A 1 81 ? 18.734 -7.458 -13.764 1.00 97.88 81 VAL A O 1
ATOM 603 N N . ASP A 1 82 ? 19.795 -7.836 -15.684 1.00 97.31 82 ASP A N 1
ATOM 604 C CA . ASP A 1 82 ? 20.485 -9.031 -15.186 1.00 97.31 82 ASP A CA 1
ATOM 605 C C . ASP A 1 82 ? 21.426 -8.720 -14.000 1.00 97.31 82 ASP A C 1
ATOM 607 O O . ASP A 1 82 ? 21.441 -9.430 -12.992 1.00 97.31 82 ASP A O 1
ATOM 611 N N . ALA A 1 83 ? 22.161 -7.610 -14.092 1.00 97.12 83 ALA A N 1
ATOM 612 C CA . ALA A 1 83 ? 22.991 -7.060 -13.025 1.00 97.12 83 ALA A CA 1
ATOM 613 C C . ALA A 1 83 ? 22.978 -5.529 -13.092 1.00 97.12 83 ALA A C 1
ATOM 615 O O . ALA A 1 83 ? 23.066 -4.948 -14.176 1.00 97.12 83 ALA A O 1
ATOM 616 N N . VAL A 1 84 ? 22.886 -4.860 -11.940 1.00 96.25 84 VAL A N 1
ATOM 617 C CA . VAL A 1 84 ? 22.909 -3.393 -11.916 1.00 96.25 84 VAL A CA 1
ATOM 618 C C . VAL A 1 84 ? 24.294 -2.837 -12.258 1.00 96.25 84 VAL A C 1
ATOM 620 O O . VAL A 1 84 ? 25.317 -3.371 -11.832 1.00 96.25 84 VAL A O 1
ATOM 623 N N . GLU A 1 85 ? 24.339 -1.700 -12.956 1.00 92.56 85 GLU A N 1
ATOM 624 C CA . GLU A 1 85 ? 25.609 -1.059 -13.338 1.00 92.56 85 GLU A CA 1
ATOM 625 C C . GLU A 1 85 ? 26.409 -0.539 -12.135 1.00 92.56 85 GLU A C 1
ATOM 627 O O . GLU A 1 85 ? 27.638 -0.443 -12.182 1.00 92.56 85 GLU A O 1
ATOM 632 N N . HIS A 1 86 ? 25.717 -0.165 -11.055 1.00 93.06 86 HIS A N 1
ATOM 633 C CA . HIS A 1 86 ? 26.346 0.287 -9.823 1.00 93.06 86 HIS A CA 1
ATOM 634 C C . HIS A 1 86 ? 25.466 0.018 -8.602 1.00 93.06 86 HIS A C 1
ATOM 636 O O . HIS A 1 86 ? 24.333 0.476 -8.514 1.00 93.06 86 HIS A O 1
ATOM 642 N N . ARG A 1 87 ? 25.993 -0.704 -7.616 1.00 93.88 87 ARG A N 1
ATOM 643 C CA . ARG A 1 87 ? 25.225 -1.122 -6.442 1.00 93.88 87 ARG A CA 1
ATOM 644 C C . ARG A 1 87 ? 25.113 0.005 -5.410 1.00 93.88 87 ARG A C 1
ATOM 646 O O . ARG A 1 87 ? 26.055 0.270 -4.674 1.00 93.88 87 ARG A O 1
ATOM 653 N N . THR A 1 88 ? 23.941 0.629 -5.317 1.00 94.31 88 THR A N 1
ATOM 654 C CA . THR A 1 88 ? 23.585 1.603 -4.263 1.00 94.31 88 THR A CA 1
ATOM 655 C C . THR A 1 88 ? 22.760 0.997 -3.133 1.00 94.31 88 THR A C 1
ATOM 657 O O . THR A 1 88 ? 22.642 1.587 -2.066 1.00 94.31 88 THR A O 1
ATOM 660 N N . PHE A 1 89 ? 22.196 -0.187 -3.346 1.00 96.56 89 PHE A N 1
ATOM 661 C CA . PHE A 1 89 ? 21.556 -1.005 -2.321 1.00 96.56 89 PHE A CA 1
ATOM 662 C C . PHE A 1 89 ? 21.863 -2.471 -2.606 1.00 96.56 89 PHE A C 1
ATOM 664 O O . PHE A 1 89 ? 21.936 -2.861 -3.772 1.00 96.56 89 PHE A O 1
ATOM 671 N N . SER A 1 90 ? 22.058 -3.269 -1.555 1.00 96.62 90 SER A N 1
ATOM 672 C CA . SER A 1 90 ? 22.369 -4.693 -1.673 1.00 96.62 90 SER A CA 1
ATOM 673 C C . SER A 1 90 ? 21.207 -5.539 -1.172 1.00 96.62 90 SER A C 1
ATOM 675 O O . SER A 1 90 ? 20.913 -5.527 0.025 1.00 96.62 90 SER A O 1
ATOM 677 N N . GLY A 1 91 ? 20.603 -6.310 -2.078 1.00 97.00 91 GLY A N 1
ATOM 678 C CA . GLY A 1 91 ? 19.521 -7.230 -1.730 1.00 97.00 91 GLY A CA 1
ATOM 679 C C . GLY A 1 91 ? 19.992 -8.311 -0.755 1.00 97.00 91 GLY A C 1
ATOM 680 O O . GLY A 1 91 ? 19.404 -8.481 0.308 1.00 97.00 91 GLY A O 1
ATOM 681 N N . ALA A 1 92 ? 21.142 -8.937 -1.025 1.00 96.38 92 ALA A N 1
ATOM 682 C CA . ALA A 1 92 ? 21.729 -9.954 -0.146 1.00 96.38 92 ALA A CA 1
ATOM 683 C C . ALA A 1 92 ? 21.914 -9.481 1.313 1.00 96.38 92 ALA A C 1
ATOM 685 O O . ALA A 1 92 ? 21.625 -10.220 2.256 1.00 96.38 92 ALA A O 1
ATOM 686 N N . GLN A 1 93 ? 22.351 -8.232 1.522 1.00 96.44 93 GLN A N 1
ATOM 687 C CA . GLN A 1 93 ? 22.490 -7.676 2.873 1.00 96.44 93 GLN A CA 1
ATOM 688 C C . GLN A 1 93 ? 21.133 -7.406 3.529 1.00 96.44 93 GLN A C 1
ATOM 690 O O . GLN A 1 93 ? 20.964 -7.682 4.716 1.00 96.44 93 GLN A O 1
ATOM 695 N N . ALA A 1 94 ? 20.153 -6.917 2.769 1.00 96.06 94 ALA A N 1
ATOM 696 C CA . ALA A 1 94 ? 18.803 -6.704 3.276 1.00 96.06 94 ALA A CA 1
ATOM 697 C C . ALA A 1 94 ? 18.124 -8.020 3.693 1.00 96.06 94 ALA A C 1
ATOM 699 O O . ALA A 1 94 ? 17.520 -8.066 4.765 1.00 96.06 94 ALA A O 1
ATOM 700 N N . VAL A 1 95 ? 18.308 -9.098 2.921 1.00 96.62 95 VAL A N 1
ATOM 701 C CA . VAL A 1 95 ? 17.868 -10.459 3.278 1.00 96.62 95 VAL A CA 1
ATOM 702 C C . VAL A 1 95 ? 18.529 -10.919 4.576 1.00 96.62 95 VAL A C 1
ATOM 704 O O . VAL A 1 95 ? 17.840 -11.345 5.502 1.00 96.62 95 VAL A O 1
ATOM 707 N N . LYS A 1 96 ? 19.855 -10.766 4.701 1.00 95.44 96 LYS A N 1
ATOM 708 C CA . LYS A 1 96 ? 20.592 -11.130 5.923 1.00 95.44 96 LYS A CA 1
ATOM 709 C C . LYS A 1 96 ? 20.077 -10.391 7.162 1.00 95.44 96 LYS A C 1
ATOM 711 O O . LYS A 1 96 ? 20.047 -10.956 8.253 1.00 95.44 96 LYS A O 1
ATOM 716 N N . TRP A 1 97 ? 19.662 -9.138 6.998 1.00 93.19 97 TRP A N 1
ATOM 717 C CA . TRP A 1 97 ? 19.062 -8.328 8.058 1.00 93.19 97 TRP A CA 1
ATOM 718 C C . TRP A 1 97 ? 17.554 -8.536 8.227 1.00 93.19 97 TRP A C 1
ATOM 720 O O . TRP A 1 97 ? 16.952 -7.853 9.052 1.00 93.19 97 TRP A O 1
ATOM 730 N N . LYS A 1 98 ? 16.946 -9.468 7.479 1.00 92.75 98 LYS A N 1
ATOM 731 C CA . LYS A 1 98 ? 15.501 -9.746 7.481 1.00 92.75 98 LYS A CA 1
ATOM 732 C C . LYS A 1 98 ? 14.661 -8.482 7.272 1.00 92.75 98 LYS A C 1
ATOM 734 O O . LYS A 1 98 ? 13.619 -8.303 7.899 1.00 92.75 98 LYS A O 1
ATOM 739 N N . LYS A 1 99 ? 15.150 -7.575 6.425 1.00 91.62 99 LYS A N 1
ATOM 740 C CA . LYS A 1 99 ? 14.482 -6.310 6.125 1.00 91.62 99 LYS A CA 1
ATOM 741 C C . LYS A 1 99 ? 13.294 -6.570 5.199 1.00 91.62 99 LYS A C 1
ATOM 743 O O . LYS A 1 99 ? 13.427 -7.315 4.232 1.00 91.62 99 LYS A O 1
ATOM 748 N N . ASP A 1 100 ? 12.161 -5.927 5.470 1.00 95.19 100 ASP A N 1
ATOM 749 C CA . ASP A 1 100 ? 11.012 -5.962 4.560 1.00 95.19 100 ASP A CA 1
ATOM 750 C C . ASP A 1 100 ? 11.260 -4.987 3.401 1.00 95.19 100 ASP A C 1
ATOM 752 O O . ASP A 1 100 ? 11.425 -3.781 3.618 1.00 95.19 100 ASP A O 1
ATOM 756 N N . VAL A 1 101 ? 11.345 -5.512 2.176 1.00 98.31 101 VAL A N 1
ATOM 757 C CA . VAL A 1 101 ? 11.697 -4.738 0.981 1.00 98.31 101 VAL A CA 1
ATOM 758 C C . VAL A 1 101 ? 10.716 -5.026 -0.148 1.00 98.31 101 VAL A C 1
ATOM 760 O O . VAL A 1 101 ? 10.539 -6.176 -0.555 1.00 98.31 101 VAL A O 1
ATOM 763 N N . LEU A 1 102 ? 10.117 -3.959 -0.678 1.00 98.75 102 LEU A N 1
ATOM 764 C CA . LEU A 1 102 ? 9.165 -4.002 -1.786 1.00 98.75 102 LEU A CA 1
ATOM 765 C C . LEU A 1 102 ? 9.648 -3.157 -2.966 1.00 98.75 102 LEU A C 1
ATOM 767 O O . LEU A 1 102 ? 10.268 -2.114 -2.770 1.00 98.75 102 LEU A O 1
ATOM 771 N N . TYR A 1 103 ? 9.308 -3.580 -4.181 1.00 98.75 103 TYR A N 1
ATOM 772 C CA . TYR A 1 103 ? 9.539 -2.856 -5.431 1.00 98.75 103 TYR A CA 1
ATOM 773 C C . TYR A 1 103 ? 8.183 -2.686 -6.109 1.00 98.75 103 TYR A C 1
ATOM 775 O O . TYR A 1 103 ? 7.617 -3.647 -6.626 1.00 98.75 103 TYR A O 1
ATOM 783 N N . VAL A 1 104 ? 7.640 -1.477 -6.056 1.00 98.81 104 VAL A N 1
ATOM 784 C CA . VAL A 1 104 ? 6.294 -1.143 -6.522 1.00 98.81 104 VAL A CA 1
ATOM 785 C C . VAL A 1 104 ? 6.400 -0.376 -7.833 1.00 98.81 104 VAL A C 1
ATOM 787 O O . VAL A 1 104 ? 7.060 0.666 -7.908 1.00 98.81 104 VAL A O 1
ATOM 790 N N . THR A 1 105 ? 5.725 -0.893 -8.855 1.00 98.81 105 THR A N 1
ATOM 791 C CA . THR A 1 105 ? 5.597 -0.258 -10.168 1.00 98.81 105 THR A CA 1
ATOM 792 C C . THR A 1 105 ? 4.138 0.024 -10.490 1.00 98.81 105 THR A C 1
ATOM 794 O O . THR A 1 105 ? 3.244 -0.308 -9.716 1.00 98.81 105 THR A O 1
ATOM 797 N N . GLU A 1 106 ? 3.879 0.630 -11.645 1.00 98.44 106 GLU A N 1
ATOM 798 C CA . GLU A 1 106 ? 2.518 0.833 -12.130 1.00 98.44 106 GLU A CA 1
ATOM 799 C C . GLU A 1 106 ? 1.799 -0.480 -12.472 1.00 98.44 106 GLU A C 1
ATOM 801 O O . GLU A 1 106 ? 0.573 -0.519 -12.426 1.00 98.44 106 GLU A O 1
ATOM 806 N N . ARG A 1 107 ? 2.548 -1.541 -12.820 1.00 98.62 107 ARG A N 1
ATOM 807 C CA . ARG A 1 107 ? 2.001 -2.794 -13.372 1.00 98.62 107 ARG A CA 1
ATOM 808 C C . ARG A 1 107 ? 2.147 -4.017 -12.472 1.00 98.62 107 ARG A C 1
ATOM 810 O O . ARG A 1 107 ? 1.454 -5.006 -12.696 1.00 98.62 107 ARG A O 1
ATOM 817 N N . CYS A 1 108 ? 3.049 -3.981 -11.496 1.00 98.75 108 CYS A N 1
ATOM 818 C CA . CYS A 1 108 ? 3.290 -5.097 -10.586 1.00 98.75 108 CYS A CA 1
ATOM 819 C C . CYS A 1 108 ? 4.065 -4.697 -9.326 1.00 98.75 108 CYS A C 1
ATOM 821 O O . CYS A 1 108 ? 4.720 -3.648 -9.279 1.00 98.75 108 CYS A O 1
ATOM 823 N N . VAL A 1 109 ? 4.035 -5.589 -8.333 1.00 98.88 109 VAL A N 1
ATOM 824 C CA . VAL A 1 109 ? 4.792 -5.479 -7.081 1.00 98.88 109 VAL A CA 1
ATOM 825 C C . VAL A 1 109 ? 5.696 -6.693 -6.911 1.00 98.88 109 VAL A C 1
ATOM 827 O O . VAL A 1 109 ? 5.239 -7.835 -7.009 1.00 98.88 109 VAL A O 1
ATOM 830 N N . PHE A 1 110 ? 6.966 -6.439 -6.595 1.00 98.81 110 PHE A N 1
ATOM 831 C CA . PHE A 1 110 ? 7.904 -7.468 -6.162 1.00 98.81 110 PHE A CA 1
ATOM 832 C C . PHE A 1 110 ? 8.233 -7.345 -4.677 1.00 98.81 110 PHE A C 1
ATOM 834 O O . PHE A 1 110 ? 8.303 -6.239 -4.134 1.00 98.81 110 PHE A O 1
ATOM 841 N N . ARG A 1 111 ? 8.517 -8.479 -4.039 1.00 98.56 111 ARG A N 1
ATOM 842 C CA . ARG A 1 111 ? 9.104 -8.569 -2.701 1.00 98.56 111 ARG A CA 1
ATOM 843 C C . ARG A 1 111 ? 10.496 -9.179 -2.788 1.00 98.56 111 ARG A C 1
ATOM 845 O O . ARG A 1 111 ? 10.718 -10.110 -3.555 1.00 98.56 111 ARG A O 1
ATOM 852 N N . LEU A 1 112 ? 11.428 -8.678 -1.986 1.00 98.50 112 LEU A N 1
ATOM 853 C CA . LEU A 1 112 ? 12.723 -9.334 -1.827 1.00 98.50 112 LEU A CA 1
ATOM 854 C C . LEU A 1 112 ? 12.580 -10.597 -0.968 1.00 98.50 112 LEU A C 1
ATOM 856 O O . LEU A 1 112 ? 12.076 -10.532 0.153 1.00 98.50 112 LEU A O 1
ATOM 860 N N . CYS A 1 113 ? 13.065 -11.726 -1.472 1.00 97.19 113 CYS A N 1
ATOM 861 C CA . CYS A 1 113 ? 13.176 -12.987 -0.745 1.00 97.19 113 CYS A CA 1
ATOM 862 C C . CYS A 1 113 ? 14.606 -13.544 -0.838 1.00 97.19 113 CYS A C 1
ATOM 864 O O . CYS A 1 113 ? 15.475 -12.938 -1.466 1.00 97.19 113 CYS A O 1
ATOM 866 N N . GLU A 1 114 ? 14.869 -14.679 -0.187 1.00 96.50 114 GLU A N 1
ATOM 867 C CA . GLU A 1 114 ? 16.200 -15.306 -0.177 1.00 96.50 114 GLU A CA 1
ATOM 868 C C . GLU A 1 114 ? 16.673 -15.696 -1.583 1.00 96.50 114 GLU A C 1
ATOM 870 O O . GLU A 1 114 ? 17.867 -15.641 -1.871 1.00 96.50 114 GLU A O 1
ATOM 875 N N . GLU A 1 115 ? 15.737 -16.036 -2.469 1.00 96.94 115 GLU A N 1
ATOM 876 C CA . GLU A 1 115 ? 16.005 -16.460 -3.842 1.00 96.94 115 GLU A CA 1
ATOM 877 C C . GLU A 1 115 ? 16.088 -15.294 -4.850 1.00 96.94 115 GLU A C 1
ATOM 879 O O . GLU A 1 115 ? 16.432 -15.520 -6.010 1.00 96.94 115 GLU A O 1
ATOM 884 N N . GLY A 1 116 ? 15.788 -14.056 -4.433 1.00 97.25 116 GLY A N 1
ATOM 885 C CA . GLY A 1 116 ? 15.780 -12.865 -5.291 1.00 97.25 116 GLY A CA 1
ATOM 886 C C . GLY A 1 116 ? 14.456 -12.098 -5.253 1.00 97.25 116 GLY A C 1
ATOM 887 O O . GLY A 1 116 ? 13.798 -12.015 -4.214 1.00 97.25 116 GLY A O 1
ATOM 888 N N . LEU A 1 117 ? 14.060 -11.498 -6.378 1.00 98.38 117 LEU A N 1
ATOM 889 C CA . LEU A 1 117 ? 12.783 -10.780 -6.481 1.00 98.38 117 LEU A CA 1
ATOM 890 C C . LEU A 1 117 ? 11.618 -11.735 -6.746 1.00 98.38 117 LEU A C 1
ATOM 892 O O . LEU A 1 117 ? 11.568 -12.376 -7.793 1.00 98.38 117 LEU A O 1
ATOM 896 N N . GLU A 1 118 ? 10.657 -11.774 -5.828 1.00 98.56 118 GLU A N 1
ATOM 897 C CA . GLU A 1 118 ? 9.400 -12.508 -5.954 1.00 98.56 118 GLU A CA 1
ATOM 898 C C . GLU A 1 118 ? 8.291 -11.604 -6.486 1.00 98.56 118 GLU A C 1
ATOM 900 O O . GLU A 1 118 ? 8.018 -10.559 -5.899 1.00 98.56 118 GLU A O 1
ATOM 905 N N . LEU A 1 119 ? 7.639 -12.004 -7.578 1.00 98.81 119 LEU A N 1
ATOM 906 C CA . LEU A 1 119 ? 6.478 -11.303 -8.124 1.00 98.81 119 LEU A CA 1
ATOM 907 C C . LEU A 1 119 ? 5.235 -11.666 -7.306 1.00 98.81 119 LEU A C 1
ATOM 909 O O . LEU A 1 119 ? 4.759 -12.796 -7.382 1.00 98.81 119 LEU A O 1
ATOM 913 N N . ILE A 1 120 ? 4.714 -10.710 -6.534 1.00 98.62 120 ILE A N 1
ATOM 914 C CA . ILE A 1 120 ? 3.610 -10.959 -5.595 1.00 98.62 120 ILE A CA 1
ATOM 915 C C . ILE A 1 120 ? 2.273 -10.381 -6.060 1.00 98.62 120 ILE A C 1
ATOM 917 O O . ILE A 1 120 ? 1.233 -10.961 -5.753 1.00 98.62 120 ILE A O 1
ATOM 921 N N . GLU A 1 121 ? 2.280 -9.287 -6.827 1.00 98.75 121 GLU A N 1
ATOM 922 C CA . GLU A 1 121 ? 1.052 -8.657 -7.327 1.00 98.75 121 GLU A CA 1
ATOM 923 C C . GLU A 1 121 ? 1.189 -8.210 -8.785 1.00 98.75 121 GLU A C 1
ATOM 925 O O . GLU A 1 121 ? 2.261 -7.768 -9.206 1.00 98.75 121 GLU A O 1
ATOM 930 N N . ILE A 1 122 ? 0.087 -8.267 -9.536 1.00 98.75 122 ILE A N 1
ATOM 931 C CA . ILE A 1 122 ? -0.043 -7.750 -10.906 1.00 98.75 122 ILE A CA 1
ATOM 932 C C . ILE A 1 122 ? -1.256 -6.820 -11.001 1.00 98.75 122 ILE A C 1
ATOM 934 O O . ILE A 1 122 ? -2.325 -7.115 -10.466 1.00 98.75 122 ILE A O 1
ATOM 938 N N . ALA A 1 123 ? -1.114 -5.699 -11.706 1.00 98.69 123 ALA A N 1
ATOM 939 C CA . ALA A 1 123 ? -2.209 -4.767 -11.936 1.00 98.69 123 ALA A CA 1
ATOM 940 C C . ALA A 1 123 ? -3.314 -5.395 -12.813 1.00 98.69 123 ALA A C 1
ATOM 942 O O . ALA A 1 123 ? -3.017 -6.070 -13.804 1.00 98.69 123 ALA A O 1
ATOM 943 N N . PRO A 1 124 ? -4.604 -5.143 -12.529 1.00 98.31 124 PRO A N 1
ATOM 944 C CA . PRO A 1 124 ? -5.690 -5.567 -13.404 1.00 98.31 124 PRO A CA 1
ATOM 945 C C . PRO A 1 124 ? -5.483 -5.047 -14.834 1.00 98.31 124 PRO A C 1
ATOM 947 O O . PRO A 1 124 ? -5.256 -3.859 -15.030 1.00 98.31 124 PRO A O 1
ATOM 950 N N . GLY A 1 125 ? -5.594 -5.923 -15.837 1.00 97.31 125 GLY A N 1
ATOM 951 C CA . GLY A 1 125 ? -5.394 -5.573 -17.254 1.00 97.31 125 GLY A CA 1
ATOM 952 C C . GLY A 1 125 ? -3.984 -5.823 -17.801 1.00 97.31 125 GLY A C 1
ATOM 953 O O . GLY A 1 125 ? -3.800 -5.761 -19.016 1.00 97.31 125 GLY A O 1
ATOM 954 N N . VAL A 1 126 ? -3.023 -6.168 -16.942 1.00 98.44 126 VAL A N 1
ATOM 955 C CA . VAL A 1 126 ? -1.646 -6.503 -17.328 1.00 98.44 126 VAL A CA 1
ATOM 956 C C . VAL A 1 126 ? -1.523 -7.990 -17.645 1.00 98.44 126 VAL A C 1
ATOM 958 O O . VAL A 1 126 ? -2.010 -8.838 -16.898 1.00 98.44 126 VAL A O 1
ATOM 961 N N . ASP A 1 127 ? -0.856 -8.309 -18.753 1.00 98.44 127 ASP A N 1
ATOM 962 C CA . ASP A 1 127 ? -0.522 -9.681 -19.130 1.00 98.44 127 ASP A CA 1
ATOM 963 C C . ASP A 1 127 ? 0.835 -10.092 -18.539 1.00 98.44 127 ASP A C 1
ATOM 965 O O . ASP A 1 127 ? 1.852 -9.444 -18.792 1.00 98.44 127 ASP A O 1
ATOM 969 N N . LEU A 1 128 ? 0.866 -11.182 -17.765 1.00 98.44 128 LEU A N 1
ATOM 970 C CA . LEU A 1 128 ? 2.078 -11.642 -17.076 1.00 98.44 128 LEU A CA 1
ATOM 971 C C . LEU A 1 128 ? 3.254 -11.864 -18.041 1.00 98.44 128 LEU A C 1
ATOM 973 O O . LEU A 1 128 ? 4.371 -11.442 -17.748 1.00 98.44 128 LEU A O 1
ATOM 977 N N . GLN A 1 129 ? 3.029 -12.510 -19.185 1.00 98.31 129 GLN A N 1
ATOM 978 C CA . GLN A 1 129 ? 4.124 -12.830 -20.096 1.00 98.31 129 GLN A CA 1
ATOM 979 C C . GLN A 1 129 ? 4.589 -11.576 -20.840 1.00 98.31 129 GLN A C 1
ATOM 981 O O . GLN A 1 129 ? 5.745 -11.173 -20.722 1.00 98.31 129 GLN A O 1
ATOM 986 N N . ARG A 1 130 ? 3.676 -10.930 -21.569 1.00 98.38 130 ARG A N 1
ATOM 987 C CA . ARG A 1 130 ? 3.985 -9.837 -22.501 1.00 98.38 130 ARG A CA 1
ATOM 988 C C . ARG A 1 130 ? 4.450 -8.563 -21.798 1.00 98.38 130 ARG A C 1
ATOM 990 O O . ARG A 1 130 ? 5.316 -7.847 -22.315 1.00 98.38 130 ARG A O 1
ATOM 997 N N . ASP A 1 131 ? 3.824 -8.240 -20.670 1.00 98.62 131 ASP A N 1
ATOM 998 C CA . ASP A 1 131 ? 3.975 -6.935 -20.026 1.00 98.62 131 ASP A CA 1
ATOM 999 C C . ASP A 1 131 ? 4.938 -6.974 -18.831 1.00 98.62 131 ASP A C 1
ATOM 1001 O O . ASP A 1 131 ? 5.389 -5.914 -18.396 1.00 98.62 131 ASP A O 1
ATOM 1005 N N . ILE A 1 132 ? 5.286 -8.164 -18.322 1.00 98.62 132 ILE A N 1
ATOM 1006 C CA . ILE A 1 132 ? 6.232 -8.333 -17.209 1.00 98.62 132 ILE A CA 1
ATOM 1007 C C . ILE A 1 132 ? 7.416 -9.202 -17.635 1.00 98.62 132 ILE A C 1
ATOM 1009 O O . ILE A 1 132 ? 8.516 -8.673 -17.776 1.00 98.62 132 ILE A O 1
ATOM 1013 N N . LEU A 1 133 ? 7.223 -10.502 -17.876 1.00 98.44 133 LEU A N 1
ATOM 1014 C CA . LEU A 1 133 ? 8.339 -11.442 -18.070 1.00 98.44 133 LEU A CA 1
ATOM 1015 C C . LEU A 1 133 ? 9.195 -11.105 -19.304 1.00 98.44 133 LEU A C 1
ATOM 1017 O O . LEU A 1 133 ? 10.417 -11.028 -19.204 1.00 98.44 133 LEU A O 1
ATOM 1021 N N . ASP A 1 134 ? 8.569 -10.786 -20.439 1.00 98.31 134 ASP A N 1
ATOM 1022 C CA . ASP A 1 134 ? 9.258 -10.379 -21.677 1.00 98.31 134 ASP A CA 1
ATOM 1023 C C . ASP A 1 134 ? 9.930 -8.994 -21.567 1.00 98.31 134 ASP A C 1
ATOM 1025 O O . ASP A 1 134 ? 10.663 -8.550 -22.463 1.00 98.31 134 ASP A O 1
ATOM 1029 N N . ARG A 1 135 ? 9.669 -8.269 -20.476 1.00 98.31 135 ARG A N 1
ATOM 1030 C CA . ARG A 1 135 ? 10.168 -6.914 -20.208 1.00 98.31 135 ARG A CA 1
ATOM 1031 C C . ARG A 1 135 ? 11.278 -6.883 -19.155 1.00 98.31 135 ARG A C 1
ATOM 1033 O O . ARG A 1 135 ? 11.760 -5.797 -18.834 1.00 98.31 135 ARG A O 1
ATOM 1040 N N . MET A 1 136 ? 11.724 -8.046 -18.683 1.00 98.31 136 MET A N 1
ATOM 1041 C CA . MET A 1 136 ? 12.834 -8.218 -17.743 1.00 98.31 136 MET A CA 1
ATOM 1042 C C . MET A 1 136 ? 14.009 -8.939 -18.415 1.00 98.31 136 MET A C 1
ATOM 1044 O O . MET A 1 136 ? 13.839 -9.638 -19.413 1.00 98.31 136 MET A O 1
ATOM 1048 N N . ASP A 1 137 ? 15.206 -8.789 -17.852 1.00 98.38 137 ASP A N 1
ATOM 1049 C CA . ASP A 1 137 ? 16.386 -9.566 -18.266 1.00 98.38 137 ASP A CA 1
ATOM 1050 C C . ASP A 1 137 ? 16.548 -10.875 -17.469 1.00 98.38 137 ASP A C 1
ATOM 1052 O O . ASP A 1 137 ? 17.470 -11.649 -17.713 1.00 98.38 137 ASP A O 1
ATOM 1056 N N . PHE A 1 138 ? 15.652 -11.135 -16.516 1.00 98.19 138 PHE A N 1
ATOM 1057 C CA . PHE A 1 138 ? 15.616 -12.343 -15.698 1.00 98.19 138 PHE A CA 1
ATOM 1058 C C . PHE A 1 138 ? 14.169 -12.733 -15.384 1.00 98.19 138 PHE A C 1
ATOM 1060 O O . PHE A 1 138 ? 13.261 -11.906 -15.452 1.00 98.19 138 PHE A O 1
ATOM 1067 N N . VAL A 1 139 ? 13.957 -13.993 -15.003 1.00 97.88 139 VAL A N 1
ATOM 1068 C CA . VAL A 1 139 ? 12.650 -14.478 -14.544 1.00 97.88 139 VAL A CA 1
ATOM 1069 C C . VAL A 1 139 ? 12.565 -14.283 -13.025 1.00 97.88 139 VAL A C 1
ATOM 1071 O O . VAL A 1 139 ? 13.444 -14.785 -12.319 1.00 97.88 139 VAL A O 1
ATOM 1074 N N . PRO A 1 140 ? 11.561 -13.556 -12.500 1.00 98.25 140 PRO A N 1
ATOM 1075 C CA . PRO A 1 140 ? 11.379 -13.398 -11.064 1.00 98.25 140 PRO A CA 1
ATOM 1076 C C . PRO A 1 140 ? 10.952 -14.718 -10.418 1.00 98.25 140 PRO A C 1
ATOM 1078 O O . PRO A 1 140 ? 10.406 -15.617 -11.061 1.00 98.25 140 PRO A O 1
ATOM 1081 N N . VAL A 1 141 ? 11.145 -14.807 -9.109 1.00 98.44 141 VAL A N 1
ATOM 1082 C CA . VAL A 1 141 ? 10.610 -15.893 -8.292 1.00 98.44 141 VAL A CA 1
ATOM 1083 C C . VAL A 1 141 ? 9.078 -15.823 -8.318 1.00 98.44 141 VAL A C 1
ATOM 1085 O O . VAL A 1 141 ? 8.487 -14.753 -8.179 1.00 98.44 141 VAL A O 1
ATOM 1088 N N . MET A 1 142 ? 8.427 -16.972 -8.493 1.00 97.38 142 MET A N 1
ATOM 1089 C CA . MET A 1 142 ? 6.969 -17.111 -8.452 1.00 97.38 142 MET A CA 1
ATOM 1090 C C . MET A 1 142 ? 6.620 -18.354 -7.630 1.00 97.38 142 MET A C 1
ATOM 1092 O O . MET A 1 142 ? 6.501 -19.452 -8.170 1.00 97.38 142 MET A O 1
ATOM 1096 N N . LYS A 1 143 ? 6.505 -18.199 -6.303 1.00 94.75 143 LYS A N 1
ATOM 1097 C CA . LYS A 1 143 ? 6.130 -19.305 -5.395 1.00 94.75 143 LYS A CA 1
ATOM 1098 C C . LYS A 1 143 ? 4.659 -19.695 -5.555 1.00 94.75 143 LYS A C 1
ATOM 1100 O O . LYS A 1 143 ? 4.290 -20.846 -5.342 1.00 94.75 143 LYS A O 1
ATOM 1105 N N . ALA A 1 144 ? 3.838 -18.734 -5.965 1.00 94.44 144 ALA A N 1
ATOM 1106 C CA . ALA A 1 144 ? 2.449 -18.895 -6.358 1.00 94.44 144 ALA A CA 1
ATOM 1107 C C . ALA A 1 144 ? 2.141 -17.939 -7.525 1.00 94.44 144 ALA A C 1
ATOM 1109 O O . ALA A 1 144 ? 2.917 -17.010 -7.768 1.00 94.44 144 ALA A O 1
ATOM 1110 N N . PRO A 1 145 ? 1.021 -18.131 -8.246 1.00 95.19 145 PRO A N 1
ATOM 1111 C CA . PRO A 1 145 ? 0.529 -17.114 -9.166 1.00 95.19 145 PRO A CA 1
ATOM 1112 C C . PRO A 1 145 ? 0.334 -15.779 -8.425 1.00 95.19 145 PRO A C 1
ATOM 1114 O O . PRO A 1 145 ? -0.259 -15.785 -7.341 1.00 95.19 145 PRO A O 1
ATOM 1117 N N . PRO A 1 146 ? 0.813 -14.649 -8.971 1.00 97.38 146 PRO A N 1
ATOM 1118 C CA . PRO A 1 146 ? 0.664 -13.358 -8.316 1.00 97.38 146 PRO A CA 1
ATOM 1119 C C . PRO A 1 146 ? -0.808 -12.968 -8.232 1.00 97.38 146 PRO A C 1
ATOM 1121 O O . PRO A 1 146 ? -1.593 -13.213 -9.155 1.00 97.38 146 PRO A O 1
ATOM 1124 N N . VAL A 1 147 ? -1.181 -12.348 -7.117 1.00 98.06 147 VAL A N 1
ATOM 1125 C CA . VAL A 1 147 ? -2.549 -11.866 -6.926 1.00 98.06 147 VAL A CA 1
ATOM 1126 C C . VAL A 1 147 ? -2.764 -10.567 -7.697 1.00 98.06 147 VAL A C 1
ATOM 1128 O O . VAL A 1 147 ? -1.816 -9.907 -8.126 1.00 98.06 147 VAL A O 1
ATOM 1131 N N . LEU A 1 148 ? -4.021 -10.178 -7.887 1.00 97.94 148 LEU A N 1
ATOM 1132 C CA . LEU A 1 148 ? -4.304 -8.857 -8.432 1.00 97.94 148 LEU A CA 1
ATOM 1133 C C . LEU A 1 148 ? -3.997 -7.783 -7.387 1.00 97.94 148 LEU A C 1
ATOM 1135 O O . LEU A 1 148 ? -4.366 -7.931 -6.221 1.00 97.94 148 LEU A O 1
ATOM 1139 N N . MET A 1 149 ? -3.374 -6.692 -7.830 1.00 98.44 149 MET A N 1
ATOM 1140 C CA . MET A 1 149 ? -3.291 -5.457 -7.050 1.00 98.44 149 MET A CA 1
ATOM 1141 C C . MET A 1 149 ? -4.706 -4.974 -6.704 1.00 98.44 149 MET A C 1
ATOM 1143 O O . MET A 1 149 ? -5.651 -5.196 -7.470 1.00 98.44 149 MET A O 1
ATOM 1147 N N . ASP A 1 150 ? -4.850 -4.285 -5.570 1.00 96.00 150 ASP A N 1
ATOM 1148 C CA . ASP A 1 150 ? -6.145 -3.784 -5.100 1.00 96.00 150 ASP A CA 1
ATOM 1149 C C . ASP A 1 150 ? -6.843 -2.954 -6.191 1.00 96.00 150 ASP A C 1
ATOM 1151 O O . ASP A 1 150 ? -6.334 -1.927 -6.645 1.00 96.00 150 ASP A O 1
ATOM 1155 N N . ALA A 1 151 ? -8.027 -3.403 -6.617 1.00 94.62 151 ALA A N 1
ATOM 1156 C CA . ALA A 1 151 ? -8.762 -2.799 -7.724 1.00 94.62 151 ALA A CA 1
ATOM 1157 C C . ALA A 1 151 ? -9.089 -1.315 -7.487 1.00 94.62 151 ALA A C 1
ATOM 1159 O O . ALA A 1 151 ? -9.211 -0.558 -8.450 1.00 94.62 151 ALA A O 1
ATOM 1160 N N . ARG A 1 152 ? -9.181 -0.874 -6.224 1.00 95.50 152 ARG A N 1
ATOM 1161 C CA . ARG A 1 152 ? -9.451 0.526 -5.865 1.00 95.50 152 ARG A CA 1
ATOM 1162 C C . ARG A 1 152 ? -8.320 1.466 -6.284 1.00 95.50 152 ARG A C 1
ATOM 1164 O O . ARG A 1 152 ? -8.575 2.648 -6.466 1.00 95.50 152 ARG A O 1
ATOM 1171 N N . ILE A 1 153 ? -7.101 0.952 -6.488 1.00 96.75 153 ILE A N 1
ATOM 1172 C CA . ILE A 1 153 ? -5.965 1.717 -7.034 1.00 96.75 153 ILE A CA 1
ATOM 1173 C C . ILE A 1 153 ? -6.256 2.184 -8.474 1.00 96.75 153 ILE A C 1
ATOM 1175 O O . ILE A 1 153 ? -5.730 3.202 -8.914 1.00 96.75 153 ILE A O 1
ATOM 1179 N N . PHE A 1 154 ? -7.108 1.460 -9.206 1.00 97.38 154 PHE A N 1
ATOM 1180 C CA . PHE A 1 154 ? -7.371 1.666 -10.634 1.00 97.38 154 PHE A CA 1
ATOM 1181 C C . PHE A 1 154 ? -8.736 2.313 -10.909 1.00 97.38 154 PHE A C 1
ATOM 1183 O O . PHE A 1 154 ? -9.230 2.274 -12.036 1.00 97.38 154 PHE A O 1
ATOM 1190 N N . VAL A 1 155 ? -9.366 2.899 -9.891 1.00 95.69 155 VAL A N 1
ATOM 1191 C CA . VAL A 1 155 ? -10.656 3.587 -10.005 1.00 95.69 155 VAL A CA 1
ATOM 1192 C C . VAL A 1 155 ? -10.496 5.021 -9.518 1.00 95.69 155 VAL A C 1
ATOM 1194 O O . VAL A 1 155 ? -9.910 5.256 -8.466 1.00 95.69 155 VAL A O 1
ATOM 1197 N N . ASP A 1 156 ? -11.057 5.979 -10.259 1.00 94.19 156 ASP A N 1
ATOM 1198 C CA . ASP A 1 156 ? -11.092 7.392 -9.861 1.00 94.19 156 ASP A CA 1
ATOM 1199 C C . ASP A 1 156 ? -12.184 7.636 -8.802 1.00 94.19 156 ASP A C 1
ATOM 1201 O O . ASP A 1 156 ? -13.223 8.249 -9.045 1.00 94.19 156 ASP A O 1
ATOM 1205 N N . ALA A 1 157 ? -11.989 7.036 -7.628 1.00 92.56 157 ALA A N 1
ATOM 1206 C CA . ALA A 1 157 ? -12.849 7.172 -6.463 1.00 92.56 157 ALA A CA 1
ATOM 1207 C C . ALA A 1 157 ? -12.020 7.041 -5.173 1.00 92.56 157 ALA A C 1
ATOM 1209 O O . ALA A 1 157 ? -10.982 6.374 -5.162 1.00 92.56 157 ALA A O 1
ATOM 1210 N N . PRO A 1 158 ? -12.462 7.630 -4.046 1.00 92.06 158 PRO A N 1
ATOM 1211 C CA . PRO A 1 158 ? -11.789 7.442 -2.766 1.00 92.06 158 PRO A CA 1
ATOM 1212 C C . PRO A 1 158 ? -11.686 5.956 -2.381 1.00 92.06 158 PRO A C 1
ATOM 1214 O O . PRO A 1 158 ? -12.695 5.265 -2.285 1.00 92.06 158 PRO A O 1
ATOM 1217 N N . MET A 1 159 ? -10.475 5.480 -2.072 1.00 91.50 159 MET A N 1
ATOM 1218 C CA . MET A 1 159 ? -10.233 4.075 -1.694 1.00 91.50 159 MET A CA 1
ATOM 1219 C C . MET A 1 159 ? -10.813 3.686 -0.321 1.00 91.50 159 MET A C 1
ATOM 1221 O O . MET A 1 159 ? -10.928 2.502 -0.017 1.00 91.50 159 MET A O 1
ATOM 1225 N N . GLY A 1 160 ? -11.135 4.660 0.537 1.00 86.06 160 GLY A N 1
ATOM 1226 C CA . GLY A 1 160 ? -11.671 4.390 1.877 1.00 86.06 160 GLY A CA 1
ATOM 1227 C C . GLY A 1 160 ? -10.649 3.873 2.901 1.00 86.06 160 GLY A C 1
ATOM 1228 O O . GLY A 1 160 ? -11.060 3.395 3.950 1.00 86.06 160 GLY A O 1
ATOM 1229 N N . LEU A 1 161 ? -9.338 4.028 2.653 1.00 82.81 161 LEU A N 1
ATOM 1230 C CA . LEU A 1 161 ? -8.233 3.450 3.450 1.00 82.81 161 LEU A CA 1
ATOM 1231 C C . LEU A 1 161 ? -8.315 3.668 4.967 1.00 82.81 161 LEU A C 1
ATOM 1233 O O . LEU A 1 161 ? -7.736 2.900 5.724 1.00 82.81 161 LEU A O 1
ATOM 1237 N N . ARG A 1 162 ? -8.996 4.722 5.431 1.00 72.75 162 ARG A N 1
ATOM 1238 C CA . ARG A 1 162 ? -9.177 4.963 6.867 1.00 72.75 162 ARG A CA 1
ATOM 1239 C C . ARG A 1 162 ? -9.872 3.785 7.553 1.00 72.75 162 ARG A C 1
ATOM 1241 O O . ARG A 1 162 ? -9.451 3.433 8.643 1.00 72.75 162 ARG A O 1
ATOM 1248 N N . HIS A 1 163 ? -10.900 3.227 6.918 1.00 65.75 163 HIS A N 1
ATOM 1249 C CA . HIS A 1 163 ? -11.626 2.067 7.428 1.00 65.75 163 HIS A CA 1
ATOM 1250 C C . HIS A 1 163 ? -10.652 0.887 7.572 1.00 65.75 163 HIS A C 1
ATOM 1252 O O . HIS A 1 163 ? -10.403 0.398 8.663 1.00 65.75 163 HIS A O 1
ATOM 1258 N N . ASP A 1 164 ? -9.937 0.553 6.498 1.00 67.94 164 ASP A N 1
ATOM 1259 C CA . ASP A 1 164 ? -9.002 -0.581 6.485 1.00 67.94 164 ASP A CA 1
ATOM 1260 C C . ASP A 1 164 ? -7.828 -0.443 7.468 1.00 67.94 164 ASP A C 1
ATOM 1262 O O . ASP A 1 164 ? -7.350 -1.437 8.011 1.00 67.94 164 ASP A O 1
ATOM 1266 N N . LEU A 1 165 ? -7.322 0.780 7.663 1.00 67.56 165 LEU A N 1
ATOM 1267 C CA . LEU A 1 165 ? -6.112 1.032 8.450 1.00 67.56 165 LEU A CA 1
ATOM 1268 C C . LEU A 1 165 ? -6.389 1.354 9.921 1.00 67.56 165 LEU A C 1
ATOM 1270 O O . LEU A 1 165 ? -5.496 1.163 10.745 1.00 67.56 165 LEU A O 1
ATOM 1274 N N . LEU A 1 166 ? -7.569 1.888 10.251 1.00 65.94 166 LEU A N 1
ATOM 1275 C CA . LEU A 1 166 ? -7.901 2.339 11.608 1.00 65.94 166 LEU A CA 1
ATOM 1276 C C . LEU A 1 166 ? -9.032 1.545 12.262 1.00 65.94 166 LEU A C 1
ATOM 1278 O O . LEU A 1 166 ? -9.208 1.672 13.478 1.00 65.94 166 LEU A O 1
ATOM 1282 N N . ASP A 1 167 ? -9.780 0.725 11.520 1.00 67.50 167 ASP A N 1
ATOM 1283 C CA . ASP A 1 167 ? -10.820 -0.089 12.135 1.00 67.50 167 ASP A CA 1
ATOM 1284 C C . ASP A 1 167 ? -10.195 -1.277 12.857 1.00 67.50 167 ASP A C 1
ATOM 1286 O O . ASP A 1 167 ? -9.870 -2.323 12.300 1.00 67.50 167 ASP A O 1
ATOM 1290 N N . VAL A 1 168 ? -10.030 -1.097 14.166 1.00 70.44 168 VAL A N 1
ATOM 1291 C CA . VAL A 1 168 ? -9.869 -2.209 15.097 1.00 70.44 168 VAL A CA 1
ATOM 1292 C C . VAL A 1 168 ? -11.148 -3.058 15.013 1.00 70.44 168 VAL A C 1
ATOM 1294 O O . VAL A 1 168 ? -12.229 -2.500 15.247 1.00 70.44 168 VAL A O 1
ATOM 1297 N N . PRO A 1 169 ? -11.057 -4.369 14.697 1.00 81.44 169 PRO A N 1
ATOM 1298 C CA . PRO A 1 169 ? -12.214 -5.261 14.662 1.00 81.44 169 PRO A CA 1
ATOM 1299 C C . PRO A 1 169 ? -13.019 -5.177 15.959 1.00 81.44 169 PRO A C 1
ATOM 1301 O O . PRO A 1 169 ? -12.427 -5.053 17.037 1.00 81.44 169 PRO A O 1
ATOM 1304 N N . LEU A 1 170 ? -14.351 -5.250 15.870 1.00 84.62 170 LEU A N 1
ATOM 1305 C CA . LEU A 1 170 ? -15.229 -5.105 17.036 1.00 84.62 170 LEU A CA 1
ATOM 1306 C C . LEU A 1 170 ? -14.876 -6.107 18.138 1.00 84.62 170 LEU A C 1
ATOM 1308 O O . LEU A 1 170 ? -14.869 -5.742 19.303 1.00 84.62 170 LEU A O 1
ATOM 1312 N N . GLU A 1 171 ? -14.467 -7.324 17.796 1.00 83.25 171 GLU A N 1
ATOM 1313 C CA . GLU A 1 171 ? -14.108 -8.362 18.766 1.00 83.25 171 GLU A CA 1
ATOM 1314 C C . GLU A 1 171 ? -12.877 -7.982 19.598 1.00 83.25 171 GLU A C 1
ATOM 1316 O O . GLU A 1 171 ? -12.766 -8.376 20.753 1.00 83.25 171 GLU A O 1
ATOM 1321 N N . ARG A 1 172 ? -11.953 -7.191 19.036 1.00 84.62 172 ARG A N 1
ATOM 1322 C CA . ARG A 1 172 ? -10.769 -6.693 19.757 1.00 84.62 172 ARG A CA 1
ATOM 1323 C C . ARG A 1 172 ? -11.065 -5.473 20.625 1.00 84.62 172 ARG A C 1
ATOM 1325 O O . ARG A 1 172 ? -10.229 -5.107 21.443 1.00 84.62 172 ARG A O 1
ATOM 1332 N N . ARG A 1 173 ? -12.227 -4.847 20.435 1.00 89.44 173 ARG A N 1
ATOM 1333 C CA . ARG A 1 173 ? -12.714 -3.719 21.238 1.00 89.44 173 ARG A CA 1
ATOM 1334 C C . ARG A 1 173 ? -13.478 -4.176 22.478 1.00 89.44 173 ARG A C 1
ATOM 1336 O O . ARG A 1 173 ? -13.810 -3.350 23.317 1.00 89.44 173 ARG A O 1
ATOM 1343 N N . LEU A 1 174 ? -13.792 -5.465 22.577 1.00 93.19 174 LEU A N 1
ATOM 1344 C CA . LEU A 1 174 ? -14.635 -6.031 23.621 1.00 93.19 174 LEU A CA 1
ATOM 1345 C C . LEU A 1 174 ? -13.794 -6.927 24.527 1.00 93.19 174 LEU A C 1
ATOM 1347 O O . LEU A 1 174 ? -13.188 -7.891 24.063 1.00 93.19 174 LEU A O 1
ATOM 1351 N N . ALA A 1 175 ? -13.770 -6.627 25.821 1.00 92.19 175 ALA A N 1
ATOM 1352 C CA . ALA A 1 175 ? -13.025 -7.412 26.796 1.00 92.19 175 ALA A CA 1
ATOM 1353 C C . ALA A 1 175 ? -13.832 -7.574 28.081 1.00 92.19 175 ALA A C 1
ATOM 1355 O O . ALA A 1 175 ? -14.322 -6.601 28.638 1.00 92.19 175 ALA A O 1
ATOM 1356 N N . TYR A 1 176 ? -13.951 -8.804 28.573 1.00 91.69 176 TYR A N 1
ATOM 1357 C CA . TYR A 1 176 ? -14.518 -9.077 29.890 1.00 91.69 176 TYR A CA 1
ATOM 1358 C C . TYR A 1 176 ? -13.387 -9.350 30.885 1.00 91.69 176 TYR A C 1
ATOM 1360 O O . TYR A 1 176 ? -12.590 -10.267 30.673 1.00 91.69 176 TYR A O 1
ATOM 1368 N N . ASP A 1 177 ? -13.322 -8.564 31.959 1.00 88.25 177 ASP A N 1
ATOM 1369 C CA . ASP A 1 177 ? -12.411 -8.786 33.080 1.00 88.25 177 ASP A CA 1
ATOM 1370 C C . ASP A 1 177 ? -13.131 -9.579 34.179 1.00 88.25 177 ASP A C 1
ATOM 1372 O O . ASP A 1 177 ? -13.985 -9.060 34.897 1.00 88.25 177 ASP A O 1
ATOM 1376 N N . ALA A 1 178 ? -12.760 -10.852 34.328 1.00 86.31 178 ALA A N 1
ATOM 1377 C CA . ALA A 1 178 ? -13.345 -11.745 35.324 1.00 86.31 178 ALA A CA 1
ATOM 1378 C C . ALA A 1 178 ? -12.954 -11.407 36.776 1.00 86.31 178 ALA A C 1
ATOM 1380 O O . ALA A 1 178 ? -13.622 -11.877 37.694 1.00 86.31 178 ALA A O 1
ATOM 1381 N N . GLN A 1 179 ? -11.877 -10.644 37.008 1.00 84.75 179 GLN A N 1
ATOM 1382 C CA . GLN A 1 179 ? -11.474 -10.237 38.361 1.00 84.75 179 GLN A CA 1
ATOM 1383 C C . GLN A 1 179 ? -12.343 -9.096 38.880 1.00 84.75 179 GLN A C 1
ATOM 1385 O O . GLN A 1 179 ? -12.690 -9.080 40.058 1.00 84.75 179 GLN A O 1
ATOM 1390 N N . GLN A 1 180 ? -12.676 -8.153 38.000 1.00 83.62 180 GLN A N 1
ATOM 1391 C CA . GLN A 1 180 ? -13.487 -6.981 38.335 1.00 83.62 180 GLN A CA 1
ATOM 1392 C C . GLN A 1 180 ? -14.979 -7.202 38.067 1.00 83.62 180 GLN A C 1
ATOM 1394 O O . GLN A 1 180 ? -15.802 -6.436 38.547 1.00 83.62 180 GLN A O 1
ATOM 1399 N N . ASP A 1 181 ? -15.321 -8.258 37.326 1.00 87.56 181 ASP A N 1
ATOM 1400 C CA . ASP A 1 181 ? -16.669 -8.550 36.832 1.00 87.56 181 ASP A CA 1
ATOM 1401 C C . ASP A 1 181 ? -17.242 -7.458 35.909 1.00 87.56 181 ASP A C 1
ATOM 1403 O O . ASP A 1 181 ? -18.446 -7.196 35.883 1.00 87.56 181 ASP A O 1
ATOM 1407 N N . VAL A 1 182 ? -16.363 -6.832 35.118 1.00 91.12 182 VAL A N 1
ATOM 1408 C CA . VAL A 1 182 ? -16.705 -5.703 34.244 1.00 91.12 182 VAL A CA 1
ATOM 1409 C C . VAL A 1 182 ? -16.414 -6.031 32.785 1.00 91.12 182 VAL A C 1
ATOM 1411 O O . VAL A 1 182 ? -15.366 -6.574 32.430 1.00 91.12 182 VAL A O 1
ATOM 1414 N N . PHE A 1 183 ? -17.344 -5.652 31.914 1.00 94.25 183 PHE A N 1
ATOM 1415 C CA . PHE A 1 183 ? -17.187 -5.689 30.471 1.00 94.25 183 PHE A CA 1
ATOM 1416 C C . PHE A 1 183 ? -16.751 -4.328 29.925 1.00 94.25 183 PHE A C 1
ATOM 1418 O O . PHE A 1 183 ? -17.487 -3.341 29.967 1.00 94.25 183 PHE A O 1
ATOM 1425 N N . PHE A 1 184 ? -15.539 -4.275 29.392 1.00 92.94 184 PHE A N 1
ATOM 1426 C CA . PHE A 1 184 ? -14.979 -3.100 28.752 1.00 92.94 184 PHE A CA 1
ATOM 1427 C C . PHE A 1 184 ? -15.287 -3.088 27.254 1.00 92.94 184 PHE A C 1
ATOM 1429 O O . PHE A 1 184 ? -15.080 -4.077 26.544 1.00 92.94 184 PHE A O 1
ATOM 1436 N N . VAL A 1 185 ? -15.764 -1.939 26.778 1.00 93.62 185 VAL A N 1
ATOM 1437 C CA . VAL A 1 185 ? -16.143 -1.706 25.385 1.00 93.62 185 VAL A CA 1
ATOM 1438 C C . VAL A 1 185 ? -15.394 -0.487 24.860 1.00 93.62 185 VAL A C 1
ATOM 1440 O O . VAL A 1 185 ? -15.703 0.647 25.226 1.00 93.62 185 VAL A O 1
ATOM 1443 N N . ASP A 1 186 ? -14.427 -0.707 23.976 1.00 91.69 186 ASP A N 1
ATOM 1444 C CA . ASP A 1 186 ? -13.592 0.347 23.410 1.00 91.69 186 ASP A CA 1
ATOM 1445 C C . ASP A 1 186 ? -14.073 0.821 22.035 1.00 91.69 186 ASP A C 1
ATOM 1447 O O . ASP A 1 186 ? -13.604 0.366 20.988 1.00 91.69 186 ASP A O 1
ATOM 1451 N N . PHE A 1 187 ? -15.004 1.772 22.001 1.00 92.12 187 PHE A N 1
ATOM 1452 C CA . PHE A 1 187 ? -15.444 2.393 20.748 1.00 92.12 187 PHE A CA 1
ATOM 1453 C C . PHE A 1 187 ? -14.606 3.611 20.356 1.00 92.12 187 PHE A C 1
ATOM 1455 O O . PHE A 1 187 ? -15.062 4.440 19.561 1.00 92.12 187 PHE A O 1
ATOM 1462 N N . GLU A 1 188 ? -13.361 3.705 20.841 1.00 87.12 188 GLU A N 1
ATOM 1463 C CA . GLU A 1 188 ? -12.486 4.804 20.464 1.00 87.12 188 GLU A CA 1
ATOM 1464 C C . GLU A 1 188 ? -12.273 4.860 18.942 1.00 87.12 188 GLU A C 1
ATOM 1466 O O . GLU A 1 188 ? -11.866 3.886 18.301 1.00 87.12 188 GLU A O 1
ATOM 1471 N N . GLY A 1 189 ? -12.577 6.011 18.342 1.00 82.12 189 GLY A N 1
ATOM 1472 C CA . GLY A 1 189 ? -12.445 6.243 16.903 1.00 82.12 189 GLY A CA 1
ATOM 1473 C C . GLY A 1 189 ? -13.444 5.490 16.015 1.00 82.12 189 GLY A C 1
ATOM 1474 O O . GLY A 1 189 ? -13.366 5.636 14.796 1.00 82.12 189 GLY A O 1
ATOM 1475 N N . LEU A 1 190 ? -14.378 4.717 16.584 1.00 87.75 190 LEU A N 1
ATOM 1476 C CA . LEU A 1 190 ? -15.380 3.974 15.817 1.00 87.75 190 LEU A CA 1
ATOM 1477 C C . LEU A 1 190 ? -16.379 4.937 15.146 1.00 87.75 190 LEU A C 1
ATOM 1479 O O . LEU A 1 190 ? -16.771 5.964 15.712 1.00 87.75 190 LEU A O 1
ATOM 1483 N N . SER A 1 191 ? -16.789 4.614 13.916 1.00 88.12 191 SER A N 1
ATOM 1484 C CA . SER A 1 191 ? -17.660 5.457 13.090 1.00 88.12 191 SER A CA 1
ATOM 1485 C C . SER A 1 191 ? -18.889 4.668 12.631 1.00 88.12 191 SER A C 1
ATOM 1487 O O . SER A 1 191 ? -18.764 3.771 11.809 1.00 88.12 191 SER A O 1
ATOM 1489 N N . VAL A 1 192 ? -20.073 5.012 13.145 1.00 90.75 192 VAL A N 1
ATOM 1490 C CA . VAL A 1 192 ? -21.358 4.383 12.792 1.00 90.75 192 VAL A CA 1
ATOM 1491 C C . VAL A 1 192 ? -22.026 5.187 11.679 1.00 90.75 192 VAL A C 1
ATOM 1493 O O . VAL A 1 192 ? -22.435 6.335 11.875 1.00 90.75 192 VAL A O 1
ATOM 1496 N N . ARG A 1 193 ? -22.115 4.598 10.489 1.00 90.50 193 ARG A N 1
ATOM 1497 C CA . ARG A 1 193 ? -22.570 5.264 9.257 1.00 90.50 193 ARG A CA 1
ATOM 1498 C C . ARG A 1 193 ? -23.718 4.541 8.577 1.00 90.50 193 ARG A C 1
ATOM 1500 O O . ARG A 1 193 ? -24.429 5.157 7.790 1.00 90.50 193 ARG A O 1
ATOM 1507 N N . THR A 1 194 ? -23.900 3.260 8.874 1.00 91.06 194 THR A N 1
ATOM 1508 C CA . THR A 1 194 ? -24.935 2.415 8.285 1.00 91.06 194 THR A CA 1
ATOM 1509 C C . THR A 1 194 ? -25.706 1.641 9.362 1.00 91.06 194 THR A C 1
ATOM 1511 O O . THR A 1 194 ? -25.170 1.382 10.444 1.00 91.06 194 THR A O 1
ATOM 1514 N N . PRO A 1 195 ? -26.957 1.221 9.094 1.00 92.50 195 PRO A N 1
ATOM 1515 C CA . PRO A 1 195 ? -27.675 0.299 9.977 1.00 92.50 195 PRO A CA 1
ATOM 1516 C C . PRO A 1 195 ? -26.926 -1.025 10.208 1.00 92.50 195 PRO A C 1
ATOM 1518 O O . PRO A 1 195 ? -27.064 -1.642 11.265 1.00 92.50 195 PRO A O 1
ATOM 1521 N N . GLN A 1 196 ? -26.116 -1.460 9.238 1.00 89.62 196 GLN A N 1
ATOM 1522 C CA . GLN A 1 196 ? -25.278 -2.653 9.344 1.00 89.62 196 GLN A CA 1
ATOM 1523 C C . GLN A 1 196 ? -24.204 -2.498 10.428 1.00 89.62 196 GLN A C 1
ATOM 1525 O O . GLN A 1 196 ? -23.964 -3.456 11.157 1.00 89.62 196 GLN A O 1
ATOM 1530 N N . ASP A 1 197 ? -23.637 -1.302 10.609 1.00 91.12 197 ASP A N 1
ATOM 1531 C CA . ASP A 1 197 ? -22.665 -1.037 11.680 1.00 91.12 197 ASP A CA 1
ATOM 1532 C C . ASP A 1 197 ? -23.309 -1.233 13.064 1.00 91.12 197 ASP A C 1
ATOM 1534 O O . ASP A 1 197 ? -22.713 -1.824 13.964 1.00 91.12 197 ASP A O 1
ATOM 1538 N N . ILE A 1 198 ? -24.563 -0.794 13.230 1.00 95.00 198 ILE A N 1
ATOM 1539 C CA . ILE A 1 198 ? -25.332 -0.977 14.474 1.00 95.00 198 ILE A CA 1
ATOM 1540 C C . ILE A 1 198 ? -25.589 -2.465 14.732 1.00 95.00 198 ILE A C 1
ATOM 1542 O O . ILE A 1 198 ? -25.435 -2.933 15.863 1.00 95.00 198 ILE A O 1
ATOM 1546 N N . ALA A 1 199 ? -25.978 -3.210 13.693 1.00 93.56 199 ALA A N 1
ATOM 1547 C CA . ALA A 1 199 ? -26.193 -4.650 13.793 1.00 93.56 199 ALA A CA 1
ATOM 1548 C C . ALA A 1 199 ? -24.897 -5.388 14.164 1.00 93.56 199 ALA A C 1
ATOM 1550 O O . ALA A 1 199 ? -24.919 -6.214 15.072 1.00 93.56 199 ALA A O 1
ATOM 1551 N N . ALA A 1 200 ? -23.768 -5.029 13.546 1.00 91.75 200 ALA A N 1
ATOM 1552 C CA . ALA A 1 200 ? -22.464 -5.609 13.850 1.00 91.75 200 ALA A CA 1
ATOM 1553 C C . ALA A 1 200 ? -22.048 -5.359 15.309 1.00 91.75 200 ALA A C 1
ATOM 1555 O O . ALA A 1 200 ? -21.600 -6.286 15.981 1.00 91.75 200 ALA A O 1
ATOM 1556 N N . ILE A 1 201 ? -22.258 -4.142 15.832 1.00 94.31 201 ILE A N 1
ATOM 1557 C CA . ILE A 1 201 ? -21.998 -3.819 17.245 1.00 94.31 201 ILE A CA 1
ATOM 1558 C C . ILE A 1 201 ? -22.846 -4.694 18.172 1.00 94.31 201 ILE A C 1
ATOM 1560 O O . ILE A 1 201 ? -22.314 -5.288 19.112 1.00 94.31 201 ILE A O 1
ATOM 1564 N N . ARG A 1 202 ? -24.156 -4.789 17.910 1.00 94.88 202 ARG A N 1
ATOM 1565 C CA . ARG A 1 202 ? -25.070 -5.625 18.701 1.00 94.88 202 ARG A CA 1
ATOM 1566 C C . ARG A 1 202 ? -24.594 -7.073 18.725 1.00 94.88 202 ARG A C 1
ATOM 1568 O O . ARG A 1 202 ? -24.473 -7.655 19.798 1.00 94.88 202 ARG A O 1
ATOM 1575 N N . ASP A 1 203 ? -24.333 -7.634 17.550 1.00 93.56 203 ASP A N 1
ATOM 1576 C CA . ASP A 1 203 ? -24.015 -9.050 17.400 1.00 93.56 203 ASP A CA 1
ATOM 1577 C C . ASP A 1 203 ? -22.664 -9.380 18.052 1.00 93.56 203 ASP A C 1
ATOM 1579 O O . ASP A 1 203 ? -22.559 -10.388 18.750 1.00 93.56 203 ASP A O 1
ATOM 1583 N N . ALA A 1 204 ? -21.666 -8.497 17.929 1.00 93.12 204 ALA A N 1
ATOM 1584 C CA . ALA A 1 204 ? -20.369 -8.651 18.587 1.00 93.12 204 ALA A CA 1
ATOM 1585 C C . ALA A 1 204 ? -20.480 -8.613 20.122 1.00 93.12 204 ALA A C 1
ATOM 1587 O O . ALA A 1 204 ? -19.924 -9.477 20.802 1.00 93.12 204 ALA A O 1
ATOM 1588 N N . VAL A 1 205 ? -21.233 -7.656 20.680 1.00 93.62 205 VAL A N 1
ATOM 1589 C CA . VAL A 1 205 ? -21.453 -7.565 22.135 1.00 93.62 205 VAL A CA 1
ATOM 1590 C C . VAL A 1 205 ? -22.209 -8.788 22.653 1.00 93.62 205 VAL A C 1
ATOM 1592 O O . VAL A 1 205 ? -21.793 -9.401 23.637 1.00 93.62 205 VAL A O 1
ATOM 1595 N N . SER A 1 206 ? -23.298 -9.177 21.986 1.00 92.75 206 SER A N 1
ATOM 1596 C CA . SER A 1 206 ? -24.076 -10.350 22.383 1.00 92.75 206 SER A CA 1
ATOM 1597 C C . SER A 1 206 ? -23.251 -11.633 22.298 1.00 92.75 206 SER A C 1
ATOM 1599 O O . SER A 1 206 ? -23.338 -12.457 23.205 1.00 92.75 206 SER A O 1
ATOM 1601 N N . ALA A 1 207 ? -22.412 -11.797 21.271 1.00 92.75 207 ALA A N 1
ATOM 1602 C CA . ALA A 1 207 ? -21.517 -12.945 21.151 1.00 92.75 207 ALA A CA 1
ATOM 1603 C C . ALA A 1 207 ? -20.452 -12.980 22.260 1.00 92.75 207 ALA A C 1
ATOM 1605 O O . ALA A 1 207 ? -20.187 -14.049 22.807 1.00 92.75 207 ALA A O 1
ATOM 1606 N N . ALA A 1 208 ? -19.880 -11.829 22.628 1.00 91.62 208 ALA A N 1
ATOM 1607 C CA . ALA A 1 208 ? -18.881 -11.738 23.693 1.00 91.62 208 ALA A CA 1
ATOM 1608 C C . ALA A 1 208 ? -19.455 -12.092 25.076 1.00 91.62 208 ALA A C 1
ATOM 1610 O O . ALA A 1 208 ? -18.772 -12.709 25.892 1.00 91.62 208 ALA A O 1
ATOM 1611 N N . LEU A 1 209 ? -20.717 -11.733 25.333 1.00 92.19 209 LEU A N 1
ATOM 1612 C CA . LEU A 1 209 ? -21.374 -11.937 26.628 1.00 92.19 209 LEU A CA 1
ATOM 1613 C C . LEU A 1 209 ? -22.188 -13.236 26.712 1.00 92.19 209 LEU A C 1
ATOM 1615 O O . LEU A 1 209 ? -22.481 -13.697 27.815 1.00 92.19 209 LEU A O 1
ATOM 1619 N N . ALA A 1 210 ? -22.531 -13.861 25.580 1.00 89.69 210 ALA A N 1
ATOM 1620 C CA . ALA A 1 210 ? -23.291 -15.113 25.541 1.00 89.69 210 ALA A CA 1
ATOM 1621 C C . ALA A 1 210 ? -22.708 -16.235 26.431 1.00 89.69 210 ALA A C 1
ATOM 1623 O O . ALA A 1 210 ? -23.496 -16.879 27.127 1.00 89.69 210 ALA A O 1
ATOM 1624 N N . PRO A 1 211 ? -21.376 -16.461 26.497 1.00 90.62 211 PRO A N 1
ATOM 1625 C CA . PRO A 1 211 ? -20.800 -17.501 27.352 1.00 90.62 211 PRO A CA 1
ATOM 1626 C C . PRO A 1 211 ? -20.992 -17.275 28.858 1.00 90.62 211 PRO A C 1
ATOM 1628 O O . PRO A 1 211 ? -20.911 -18.233 29.622 1.00 90.62 211 PRO A O 1
ATOM 1631 N N . LEU A 1 212 ? -21.235 -16.035 29.301 1.00 89.06 212 LEU A N 1
ATOM 1632 C CA . LEU A 1 212 ? -21.367 -15.713 30.726 1.00 89.06 212 LEU A CA 1
ATOM 1633 C C . LEU A 1 212 ? -22.731 -16.126 31.293 1.00 89.06 212 LEU A C 1
ATOM 1635 O O . LEU A 1 212 ? -22.839 -16.391 32.488 1.00 89.06 212 LEU A O 1
ATOM 1639 N N . GLY A 1 213 ? -23.777 -16.167 30.457 1.00 86.94 213 GLY A N 1
ATOM 1640 C CA . GLY A 1 213 ? -25.131 -16.576 30.855 1.00 86.94 213 GLY A CA 1
ATOM 1641 C C . GLY A 1 213 ? -25.801 -15.687 31.914 1.00 86.94 213 GLY A C 1
ATOM 1642 O O . GLY A 1 213 ? -26.831 -16.067 32.468 1.00 86.94 213 GLY A O 1
ATOM 1643 N N . ARG A 1 214 ? -25.229 -14.516 32.212 1.00 89.94 214 ARG A N 1
ATOM 1644 C CA . ARG A 1 214 ? -25.705 -13.557 33.216 1.00 89.94 214 ARG A CA 1
ATOM 1645 C C . ARG A 1 214 ? -25.407 -12.125 32.782 1.00 89.94 214 ARG A C 1
ATOM 1647 O O . ARG A 1 214 ? -24.646 -11.903 31.842 1.00 89.94 214 ARG A O 1
ATOM 1654 N N . LYS A 1 215 ? -26.001 -11.166 33.489 1.00 91.94 215 LYS A N 1
ATOM 1655 C CA . LYS A 1 215 ? -25.702 -9.744 33.320 1.00 91.94 215 LYS A CA 1
ATOM 1656 C C . LYS A 1 215 ? -24.388 -9.369 34.010 1.00 91.94 215 LYS A C 1
ATOM 1658 O O . LYS A 1 215 ? -23.997 -10.012 34.985 1.00 91.94 215 LYS A O 1
ATOM 1663 N N . VAL A 1 216 ? -23.735 -8.334 33.491 1.00 92.25 216 VAL A N 1
ATOM 1664 C CA . VAL A 1 216 ? -22.463 -7.784 33.994 1.00 92.25 216 VAL A CA 1
ATOM 1665 C C . VAL A 1 216 ? -22.506 -6.261 34.010 1.00 92.25 216 VAL A C 1
ATOM 1667 O O . VAL A 1 216 ? -23.335 -5.657 33.327 1.00 92.25 216 VAL A O 1
ATOM 1670 N N . ASP A 1 217 ? -21.620 -5.630 34.767 1.00 91.75 217 ASP A N 1
ATOM 1671 C CA . ASP A 1 217 ? -21.408 -4.190 34.648 1.00 91.75 217 ASP A CA 1
ATOM 1672 C C . ASP A 1 217 ? -20.547 -3.877 33.421 1.00 91.75 217 ASP A C 1
ATOM 1674 O O . ASP A 1 217 ? -19.753 -4.710 32.980 1.00 91.75 217 ASP A O 1
ATOM 1678 N N . ALA A 1 218 ? -20.718 -2.694 32.828 1.00 92.38 218 ALA A N 1
ATOM 1679 C CA . ALA A 1 218 ? -19.975 -2.309 31.634 1.00 92.38 218 ALA A CA 1
ATOM 1680 C C . ALA A 1 218 ? -19.440 -0.876 31.677 1.00 92.38 218 ALA A C 1
ATOM 1682 O O . ALA A 1 218 ? -20.132 0.053 32.097 1.00 92.38 218 ALA A O 1
ATOM 1683 N N . VAL A 1 219 ? -18.230 -0.698 31.144 1.00 91.81 219 VAL A N 1
ATOM 1684 C CA . VAL A 1 219 ? -17.615 0.612 30.892 1.00 91.81 219 VAL A CA 1
ATOM 1685 C C . VAL A 1 219 ? -17.398 0.781 29.395 1.00 91.81 219 VAL A C 1
ATOM 1687 O O . VAL A 1 219 ? -16.739 -0.042 28.760 1.00 91.81 219 VAL A O 1
ATOM 1690 N N . VAL A 1 220 ? -17.935 1.864 28.826 1.00 93.50 220 VAL A N 1
ATOM 1691 C CA . VAL A 1 220 ? -17.854 2.141 27.384 1.00 93.50 220 VAL A CA 1
ATOM 1692 C C . VAL A 1 220 ? -17.039 3.400 27.091 1.00 93.50 220 VAL A C 1
ATOM 1694 O O . VAL A 1 220 ? -17.398 4.503 27.516 1.00 93.50 220 VAL A O 1
ATOM 1697 N N . ASN A 1 221 ? -15.980 3.243 26.302 1.00 91.00 221 ASN A N 1
ATOM 1698 C CA . ASN A 1 221 ? -15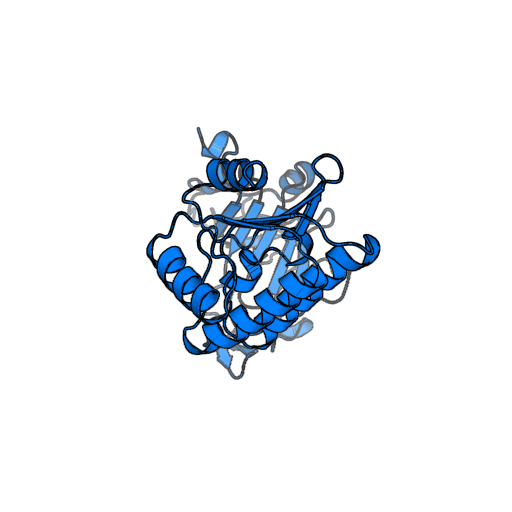.177 4.333 25.760 1.00 91.00 221 ASN A CA 1
ATOM 1699 C C . ASN A 1 221 ? -15.796 4.879 24.467 1.00 91.00 221 ASN A C 1
ATOM 1701 O O . ASN A 1 221 ? -15.930 4.147 23.490 1.00 91.00 221 ASN A O 1
ATOM 1705 N N . TYR A 1 222 ? -16.116 6.171 24.433 1.00 90.94 222 TYR A N 1
ATOM 1706 C CA . TYR A 1 222 ? -16.623 6.882 23.255 1.00 90.94 222 TYR A CA 1
ATOM 1707 C C . TYR A 1 222 ? -15.654 7.965 22.746 1.00 90.94 222 TYR A C 1
ATOM 1709 O O . TYR A 1 222 ? -16.065 8.907 22.056 1.00 90.94 222 TYR A O 1
ATOM 1717 N N . ASP A 1 223 ? -14.368 7.907 23.085 1.00 84.44 223 ASP A N 1
ATOM 1718 C CA . ASP A 1 223 ? -13.401 8.889 22.595 1.00 84.44 223 ASP A CA 1
ATOM 1719 C C . ASP A 1 223 ? -13.291 8.869 21.070 1.00 84.44 223 ASP A C 1
ATOM 1721 O O . ASP A 1 223 ? -13.188 7.833 20.431 1.00 84.44 223 ASP A O 1
ATOM 1725 N N . ARG A 1 224 ? -13.365 10.040 20.431 1.00 81.44 224 ARG A N 1
ATOM 1726 C CA . ARG A 1 224 ? -13.371 10.157 18.956 1.00 81.44 224 ARG A CA 1
ATOM 1727 C C . ARG A 1 224 ? -14.446 9.301 18.247 1.00 81.44 224 ARG A C 1
ATOM 1729 O O . ARG A 1 224 ? -14.353 9.114 17.035 1.00 81.44 224 ARG A O 1
ATOM 1736 N N . PHE A 1 225 ? -15.471 8.829 18.960 1.00 89.19 225 PHE A N 1
ATOM 1737 C CA . PHE A 1 225 ? -16.607 8.125 18.372 1.00 89.19 225 PHE A CA 1
ATOM 1738 C C . PHE A 1 225 ? -17.445 9.075 17.512 1.00 89.19 225 PHE A C 1
ATOM 1740 O O . PHE A 1 225 ? -17.631 10.250 17.844 1.00 89.19 225 PHE A O 1
ATOM 1747 N N . SER A 1 226 ? -17.981 8.566 16.406 1.00 88.62 226 SER A N 1
ATOM 1748 C CA . SER A 1 226 ? -18.854 9.331 15.516 1.00 88.62 226 SER A CA 1
ATOM 1749 C C . SER A 1 226 ? -20.037 8.497 15.041 1.00 88.62 226 SER A C 1
ATOM 1751 O O . SER A 1 226 ? -19.903 7.307 14.780 1.00 88.62 226 SER A O 1
ATOM 1753 N N . ILE A 1 227 ? -21.196 9.139 14.907 1.00 91.31 227 ILE A N 1
ATOM 1754 C CA . ILE A 1 227 ? -22.418 8.532 14.379 1.00 91.31 227 ILE A CA 1
ATOM 1755 C C . ILE A 1 227 ? -23.161 9.544 13.506 1.00 91.31 227 ILE A C 1
ATOM 1757 O O . ILE A 1 227 ? -23.276 10.719 13.879 1.00 91.31 227 ILE A O 1
ATOM 1761 N N . VAL A 1 228 ? -23.646 9.107 12.341 1.00 90.12 228 VAL A N 1
ATOM 1762 C CA . VAL A 1 228 ? -24.461 9.962 11.463 1.00 90.12 228 VAL A CA 1
ATOM 1763 C C . VAL A 1 228 ? -25.807 10.298 12.133 1.00 90.12 228 VAL A C 1
ATOM 1765 O O . VAL A 1 228 ? -26.368 9.445 12.825 1.00 90.12 228 VAL A O 1
ATOM 1768 N N . PRO A 1 229 ? -26.326 11.536 12.007 1.00 88.44 229 PRO A N 1
ATOM 1769 C CA . PRO A 1 229 ? -27.499 11.987 12.762 1.00 88.44 229 PRO A CA 1
ATOM 1770 C C . PRO A 1 229 ? -28.739 11.098 12.627 1.00 88.44 229 PRO A C 1
ATOM 1772 O O . PRO A 1 229 ? -29.415 10.865 13.624 1.00 88.44 229 PRO A O 1
ATOM 1775 N N . GLU A 1 230 ? -29.003 10.591 11.428 1.00 93.19 230 GLU A N 1
ATOM 1776 C CA . GLU A 1 230 ? -30.149 9.746 11.093 1.00 93.19 230 GLU A CA 1
ATOM 1777 C C . GLU A 1 230 ? -30.143 8.377 11.789 1.00 93.19 230 GLU A C 1
ATOM 1779 O O . GLU A 1 230 ? -31.198 7.772 11.938 1.00 93.19 230 GLU A O 1
ATOM 1784 N N . LEU A 1 231 ? -28.985 7.906 12.261 1.00 93.69 231 LEU A N 1
ATOM 1785 C CA . LEU A 1 231 ? -28.840 6.594 12.901 1.00 93.69 231 LEU A CA 1
ATOM 1786 C C . LEU A 1 231 ? -28.849 6.641 14.429 1.00 93.69 231 LEU A C 1
ATOM 1788 O O . LEU A 1 231 ? -28.788 5.598 15.081 1.00 93.69 231 LEU A O 1
ATOM 1792 N N . VAL A 1 232 ? -28.907 7.833 15.025 1.00 91.81 232 VAL A N 1
ATOM 1793 C CA . VAL A 1 232 ? -28.810 7.982 16.483 1.00 91.81 232 VAL A CA 1
ATOM 1794 C C . VAL A 1 232 ? -29.953 7.253 17.189 1.00 91.81 232 VAL A C 1
ATOM 1796 O O . VAL A 1 232 ? -29.710 6.541 18.161 1.00 91.81 232 VAL A O 1
ATOM 1799 N N . ASP A 1 233 ? -31.177 7.372 16.678 1.00 90.81 233 ASP A N 1
ATOM 1800 C CA . ASP A 1 233 ? -32.352 6.715 17.254 1.00 90.81 233 ASP A CA 1
ATOM 1801 C C . ASP A 1 233 ? -32.252 5.185 17.235 1.00 90.81 233 ASP A C 1
ATOM 1803 O O . ASP A 1 233 ? -32.543 4.521 18.238 1.00 90.81 233 ASP A O 1
ATOM 1807 N N . ASP A 1 234 ? -31.815 4.622 16.112 1.00 92.94 234 ASP A N 1
ATOM 1808 C CA . ASP A 1 234 ? -31.626 3.180 15.960 1.00 92.94 234 ASP A CA 1
ATOM 1809 C C . ASP A 1 234 ? -30.510 2.677 16.879 1.00 92.94 234 ASP A C 1
ATOM 1811 O O . ASP A 1 234 ? -30.661 1.654 17.554 1.00 92.94 234 ASP A O 1
ATOM 1815 N N . TYR A 1 235 ? -29.419 3.441 16.986 1.00 93.94 235 TYR A N 1
ATOM 1816 C CA . TYR A 1 235 ? -28.303 3.125 17.870 1.00 93.94 235 TYR A CA 1
ATOM 1817 C C . TYR A 1 235 ? -28.730 3.118 19.341 1.00 93.94 235 TYR A C 1
ATOM 1819 O O . TYR A 1 235 ? -28.432 2.168 20.064 1.00 93.94 235 TYR A O 1
ATOM 1827 N N . VAL A 1 236 ? -29.489 4.123 19.792 1.00 91.44 236 VAL A N 1
ATOM 1828 C CA . VAL A 1 236 ? -30.023 4.155 21.165 1.00 91.44 236 VAL A CA 1
ATOM 1829 C C . VAL A 1 236 ? -30.989 2.987 21.406 1.00 91.44 236 VAL A C 1
ATOM 1831 O O . VAL A 1 236 ? -30.983 2.393 22.486 1.00 91.44 236 VAL A O 1
ATOM 1834 N N . GLY A 1 237 ? -31.793 2.612 20.407 1.00 91.25 237 GLY A N 1
ATOM 1835 C CA . GLY A 1 237 ? -32.642 1.418 20.468 1.00 91.25 237 GLY A CA 1
ATOM 1836 C C . GLY A 1 237 ? -31.846 0.132 20.689 1.00 91.25 237 GLY A C 1
ATOM 1837 O O . GLY A 1 237 ? -32.196 -0.665 21.560 1.00 91.25 237 GLY A O 1
ATOM 1838 N N . MET A 1 238 ? -30.746 -0.035 19.957 1.00 94.69 238 MET A N 1
ATOM 1839 C CA . MET A 1 238 ? -29.824 -1.158 20.123 1.00 94.69 238 MET A CA 1
ATOM 1840 C C . MET A 1 238 ? -29.174 -1.163 21.515 1.00 94.69 238 MET A C 1
ATOM 1842 O O . MET A 1 238 ? -29.207 -2.192 22.192 1.00 94.69 238 MET A O 1
ATOM 1846 N N . VAL A 1 239 ? -28.675 -0.013 21.990 1.00 91.06 239 VAL A N 1
ATOM 1847 C CA . VAL A 1 239 ? -28.089 0.123 23.337 1.00 91.06 239 VAL A CA 1
ATOM 1848 C C . VAL A 1 239 ? -29.090 -0.290 24.415 1.00 91.06 239 VAL A C 1
ATOM 1850 O O . VAL A 1 239 ? -28.717 -0.994 25.351 1.00 91.06 239 VAL A O 1
ATOM 1853 N N . LYS A 1 240 ? -30.367 0.085 24.267 1.00 89.44 240 LYS A N 1
ATOM 1854 C CA . LYS A 1 240 ? -31.425 -0.337 25.191 1.00 89.44 240 LYS A CA 1
ATOM 1855 C C . LYS A 1 240 ? -31.558 -1.858 25.257 1.00 89.44 240 LYS A C 1
ATOM 1857 O O . LYS A 1 240 ? -31.567 -2.418 26.345 1.00 89.44 240 LYS A O 1
ATOM 1862 N N . GLY A 1 241 ? -31.616 -2.523 24.102 1.00 89.38 241 GLY A N 1
ATOM 1863 C CA . GLY A 1 241 ? -31.730 -3.983 24.034 1.00 89.38 241 GLY A CA 1
ATOM 1864 C C . GLY A 1 241 ? -30.547 -4.701 24.690 1.00 89.38 241 GLY A C 1
ATOM 1865 O O . GLY A 1 241 ? -30.739 -5.689 25.404 1.00 89.38 241 GLY A O 1
ATOM 1866 N N . LEU A 1 242 ? -29.332 -4.168 24.512 1.00 90.62 242 LEU A N 1
ATOM 1867 C CA . LEU A 1 242 ? -28.139 -4.672 25.194 1.00 90.62 242 LEU A CA 1
ATOM 1868 C C . LEU A 1 242 ? -28.214 -4.459 26.710 1.00 90.62 242 LEU A C 1
ATOM 1870 O O . LEU A 1 242 ? -27.902 -5.376 27.460 1.00 90.62 242 LEU A O 1
ATOM 1874 N N . MET A 1 243 ? -28.678 -3.298 27.176 1.00 87.94 243 MET A N 1
ATOM 1875 C CA . MET A 1 243 ? -28.848 -3.035 28.610 1.00 87.94 243 MET A CA 1
ATOM 1876 C C . MET A 1 243 ? -29.891 -3.950 29.257 1.00 87.94 243 MET A C 1
ATOM 1878 O O . MET A 1 243 ? -29.644 -4.538 30.311 1.00 87.94 243 MET A O 1
ATOM 1882 N N . ASP A 1 244 ? -31.033 -4.135 28.600 1.00 88.19 244 ASP A N 1
ATOM 1883 C CA . ASP A 1 244 ? -32.119 -4.968 29.113 1.00 88.19 244 ASP A CA 1
ATOM 1884 C C . ASP A 1 244 ? -31.701 -6.443 29.224 1.00 88.19 244 ASP A C 1
ATOM 1886 O O . ASP A 1 244 ? -32.142 -7.133 30.145 1.00 88.19 244 ASP A O 1
ATOM 1890 N N . THR A 1 245 ? -30.797 -6.908 28.357 1.00 87.81 245 THR A N 1
ATOM 1891 C CA . THR A 1 245 ? -30.409 -8.325 28.266 1.00 87.81 245 THR A CA 1
ATOM 1892 C C . THR A 1 245 ? -29.094 -8.643 28.975 1.00 87.81 245 THR A C 1
ATOM 1894 O O . THR A 1 245 ? -29.001 -9.658 29.662 1.00 87.81 245 THR A O 1
ATOM 1897 N N . HIS A 1 246 ? -28.086 -7.781 28.844 1.00 88.75 246 HIS A N 1
ATOM 1898 C CA . HIS A 1 246 ? -26.696 -8.108 29.1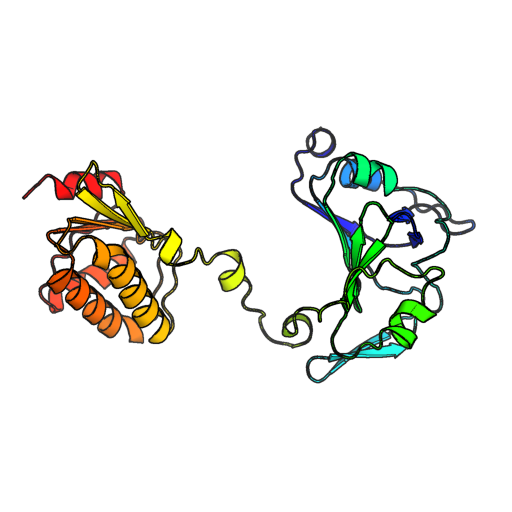65 1.00 88.75 246 HIS A CA 1
ATOM 1899 C C . HIS A 1 246 ? -26.072 -7.252 30.271 1.00 88.75 246 HIS A C 1
ATOM 1901 O O . HIS A 1 246 ? -25.092 -7.696 30.866 1.00 88.75 246 HIS A O 1
ATOM 1907 N N . TYR A 1 247 ? -26.622 -6.072 30.584 1.00 87.94 247 TYR A N 1
ATOM 1908 C CA . TYR A 1 247 ? -26.000 -5.167 31.557 1.00 87.94 247 TYR A CA 1
ATOM 1909 C C . TYR A 1 247 ? -26.788 -5.005 32.861 1.00 87.94 247 TYR A C 1
ATOM 1911 O O . TYR A 1 247 ? -28.024 -4.975 32.861 1.00 87.94 247 TYR A O 1
ATOM 1919 N N . HIS A 1 248 ? -26.051 -4.896 33.968 1.00 85.69 248 HIS A N 1
ATOM 1920 C CA . HIS A 1 248 ? -26.542 -4.415 35.260 1.00 85.69 248 HIS A CA 1
ATOM 1921 C C . HIS A 1 248 ? -26.437 -2.889 35.310 1.00 85.69 248 HIS A C 1
ATOM 1923 O O . HIS A 1 248 ? -27.460 -2.204 35.246 1.00 85.69 248 HIS A O 1
ATOM 1929 N N . THR A 1 249 ? -25.209 -2.375 35.312 1.00 85.50 249 THR A N 1
ATOM 1930 C CA . THR A 1 249 ? -24.886 -0.946 35.274 1.00 85.50 249 THR A CA 1
ATOM 1931 C C . THR A 1 249 ? -24.011 -0.643 34.064 1.00 85.50 249 THR A C 1
ATOM 1933 O O . THR A 1 249 ? -23.203 -1.468 33.642 1.00 85.50 249 THR A O 1
ATOM 1936 N N . VAL A 1 250 ? -24.171 0.544 33.473 1.00 89.31 250 VAL A N 1
ATOM 1937 C CA . VAL A 1 250 ? -23.324 0.993 32.359 1.00 89.31 250 VAL A CA 1
ATOM 1938 C C . VAL A 1 250 ? -22.829 2.407 32.614 1.00 89.31 250 VAL A C 1
ATOM 1940 O O . VAL A 1 250 ? -23.634 3.342 32.659 1.00 89.31 250 VAL A O 1
ATOM 1943 N N . THR A 1 251 ? -21.510 2.573 32.682 1.00 90.31 251 THR A N 1
ATOM 1944 C CA . THR A 1 251 ? -20.848 3.881 32.665 1.00 90.31 251 THR A CA 1
ATOM 1945 C C . THR A 1 251 ? -20.171 4.119 31.321 1.00 90.31 251 THR A C 1
ATOM 1947 O O . THR A 1 251 ? -19.833 3.201 30.571 1.00 90.31 251 THR A O 1
ATOM 1950 N N . ARG A 1 252 ? -20.059 5.390 30.939 1.00 91.31 252 ARG A N 1
ATOM 1951 C CA . ARG A 1 252 ? -19.572 5.808 29.622 1.00 91.31 252 ARG A CA 1
ATOM 1952 C C . ARG A 1 252 ? -18.619 6.975 29.791 1.00 91.31 252 ARG A C 1
ATOM 1954 O O . ARG A 1 252 ? -18.846 7.815 30.657 1.00 91.31 252 ARG A O 1
ATOM 1961 N N . TYR A 1 253 ? -17.603 7.098 28.949 1.00 87.25 253 TYR A N 1
ATOM 1962 C CA . TYR A 1 253 ? -16.763 8.296 28.949 1.00 87.25 253 TYR A CA 1
ATOM 1963 C C . TYR A 1 253 ? -16.430 8.779 27.547 1.00 87.25 253 TYR A C 1
ATOM 1965 O O . TYR A 1 253 ? -16.376 8.009 26.591 1.00 87.25 253 TYR A O 1
ATOM 1973 N N . THR A 1 254 ? -16.249 10.091 27.435 1.00 86.88 254 THR A N 1
ATOM 1974 C CA . THR A 1 254 ? -15.704 10.741 26.244 1.00 86.88 254 THR A CA 1
ATOM 1975 C C . THR A 1 254 ? -15.178 12.128 26.605 1.00 86.88 254 THR A C 1
ATOM 1977 O O . THR A 1 254 ? -15.827 12.887 27.335 1.00 86.88 254 THR A O 1
ATOM 1980 N N . ALA A 1 255 ? -14.035 12.499 26.037 1.00 80.62 255 ALA A N 1
ATOM 1981 C CA . ALA A 1 255 ? -13.499 13.853 26.077 1.00 80.62 255 ALA A CA 1
ATOM 1982 C C . ALA A 1 255 ? -14.331 14.834 25.221 1.00 80.62 255 ALA A C 1
ATOM 1984 O O . ALA A 1 255 ? -14.236 16.052 25.387 1.00 80.62 255 ALA A O 1
ATOM 1985 N N . ASN A 1 256 ? -15.180 14.332 24.312 1.00 81.31 256 ASN A N 1
ATOM 1986 C CA . ASN A 1 256 ? -16.032 15.159 23.461 1.00 81.31 256 ASN A CA 1
ATOM 1987 C C . ASN A 1 256 ? -17.331 15.564 24.182 1.00 81.31 256 ASN A C 1
ATOM 1989 O O . ASN A 1 256 ? -18.331 14.842 24.174 1.00 81.31 256 ASN A O 1
ATOM 1993 N N . GLY A 1 257 ? -17.342 16.773 24.750 1.00 76.69 257 GLY A N 1
ATOM 1994 C CA . GLY A 1 257 ? -18.506 17.314 25.461 1.00 76.69 257 GLY A CA 1
ATOM 1995 C C . GLY A 1 257 ? -19.788 17.415 24.619 1.00 76.69 257 GLY A C 1
ATOM 1996 O O . GLY A 1 257 ? -20.880 17.239 25.159 1.00 76.69 257 GLY A O 1
ATOM 1997 N N . PHE A 1 258 ? -19.682 17.633 23.303 1.00 78.38 258 PHE A N 1
ATOM 1998 C CA . PHE A 1 258 ? -20.852 17.706 22.419 1.00 78.38 258 PHE A CA 1
ATOM 1999 C C . PHE A 1 258 ? -21.489 16.330 22.202 1.00 78.38 258 PHE A C 1
ATOM 2001 O O . PHE A 1 258 ? -22.712 16.194 22.273 1.00 78.38 258 PHE A O 1
ATOM 2008 N N . LEU A 1 259 ? -20.666 15.298 21.986 1.00 81.06 259 LEU A N 1
ATOM 2009 C CA . LEU A 1 259 ? -21.143 13.919 21.863 1.00 81.06 259 LEU A CA 1
ATOM 2010 C C . LEU A 1 259 ? -21.835 13.465 23.153 1.00 81.06 259 LEU A C 1
ATOM 2012 O O . LEU A 1 259 ? -22.925 12.898 23.087 1.00 81.06 259 LEU A O 1
ATOM 2016 N N . ARG A 1 260 ? -21.236 13.782 24.310 1.00 82.81 260 ARG A N 1
ATOM 2017 C CA . ARG A 1 260 ? -21.816 13.509 25.630 1.00 82.81 260 ARG A CA 1
ATOM 2018 C C . ARG A 1 260 ? -23.210 14.118 25.777 1.00 82.81 260 ARG A C 1
ATOM 2020 O O . ARG A 1 260 ? -24.134 13.416 26.170 1.00 82.81 260 ARG A O 1
ATOM 2027 N N . MET A 1 261 ? -23.379 15.391 25.417 1.00 80.12 261 MET A N 1
ATOM 2028 C CA . MET A 1 261 ? -24.683 16.059 25.477 1.00 80.12 261 MET A CA 1
ATOM 2029 C C . MET A 1 261 ? -25.699 15.403 24.531 1.00 80.12 261 MET A C 1
ATOM 2031 O O . MET A 1 261 ? -26.811 15.092 24.944 1.00 80.12 261 MET A O 1
ATOM 2035 N N . LYS A 1 262 ? -25.319 15.163 23.269 1.00 83.12 262 LYS A N 1
ATOM 2036 C CA . LYS A 1 262 ? -26.230 14.622 22.253 1.00 83.12 262 LYS A CA 1
ATOM 2037 C C . LYS A 1 262 ? -26.698 13.206 22.596 1.00 83.12 262 LYS A C 1
ATOM 2039 O O . LYS A 1 262 ? -27.897 12.956 22.612 1.00 83.12 262 LYS A O 1
ATOM 2044 N N . LEU A 1 263 ? -25.770 12.289 22.880 1.00 82.25 263 LEU A N 1
ATOM 2045 C CA . LEU A 1 263 ? -26.125 10.913 23.243 1.00 82.25 263 LEU A CA 1
ATOM 2046 C C . LEU A 1 263 ? -26.840 10.850 24.593 1.00 82.25 263 LEU A C 1
ATOM 2048 O O . LEU A 1 263 ? -27.771 10.064 24.732 1.00 82.25 263 LEU A O 1
ATOM 2052 N N . GLY A 1 264 ? -26.445 11.687 25.559 1.00 81.25 264 GLY A N 1
ATOM 2053 C CA . GLY A 1 264 ? -27.113 11.768 26.857 1.00 81.25 264 GLY A CA 1
ATOM 2054 C C . GLY A 1 264 ? -28.600 12.093 26.721 1.00 81.25 264 GLY A C 1
ATOM 2055 O O . GLY A 1 264 ? -29.433 11.338 27.215 1.00 81.25 264 GLY A O 1
ATOM 2056 N N . VAL A 1 265 ? -28.936 13.132 25.949 1.00 82.19 265 VAL A N 1
ATOM 2057 C CA . VAL A 1 265 ? -30.331 13.529 25.694 1.00 82.19 265 VAL A CA 1
ATOM 2058 C C . VAL A 1 265 ? -31.140 12.400 25.042 1.00 82.19 265 VAL A C 1
ATOM 2060 O O . VAL A 1 265 ? -32.276 12.146 25.440 1.00 82.19 265 VAL A O 1
ATOM 2063 N N . GLU A 1 266 ? -30.580 11.698 24.053 1.00 84.12 266 GLU A N 1
ATOM 2064 C CA . GLU A 1 266 ? -31.308 10.620 23.365 1.00 84.12 266 GLU A CA 1
ATOM 2065 C C . GLU A 1 266 ? -31.500 9.369 24.237 1.00 84.12 266 GLU A C 1
ATOM 2067 O O . GLU A 1 266 ? -32.556 8.732 24.185 1.00 84.12 266 GLU A O 1
ATOM 2072 N N . LEU A 1 267 ? -30.528 9.037 25.093 1.00 84.12 267 LEU A N 1
ATOM 2073 C CA . LEU A 1 267 ? -30.665 7.958 26.078 1.00 84.12 267 LEU A CA 1
ATOM 2074 C C . LEU A 1 267 ? -31.753 8.287 27.110 1.00 84.12 267 LEU A C 1
ATOM 2076 O O . LEU A 1 267 ? -32.623 7.454 27.381 1.00 84.12 267 LEU A O 1
ATOM 2080 N N . GLU A 1 268 ? -31.764 9.515 27.632 1.00 84.94 268 GLU A N 1
ATOM 2081 C CA . GLU A 1 268 ? -32.748 9.967 28.621 1.00 84.94 268 GLU A CA 1
ATOM 2082 C C . GLU A 1 268 ? -34.180 9.943 28.077 1.00 84.94 268 GLU A C 1
ATOM 2084 O O . GLU A 1 268 ? -35.092 9.474 28.766 1.00 84.94 268 GLU A O 1
ATOM 2089 N N . LYS A 1 269 ? -34.393 10.337 26.811 1.00 83.69 269 LYS A N 1
ATOM 2090 C CA . LYS A 1 269 ? -35.704 10.214 26.140 1.00 83.69 269 LYS A CA 1
ATOM 2091 C C . LYS A 1 269 ? -36.246 8.785 26.165 1.00 83.69 269 LYS A C 1
ATOM 2093 O O . LYS A 1 269 ? -37.460 8.587 26.227 1.00 83.69 269 LYS A O 1
ATOM 2098 N N . ARG A 1 270 ? -35.364 7.780 26.142 1.00 79.69 270 ARG A N 1
ATOM 2099 C CA . ARG A 1 270 ? -35.725 6.355 26.213 1.00 79.69 270 ARG A CA 1
ATOM 2100 C C . ARG A 1 270 ? -35.652 5.771 27.628 1.00 79.69 270 ARG A C 1
ATOM 2102 O O . ARG A 1 270 ? -35.794 4.556 27.773 1.00 79.69 270 ARG A O 1
ATOM 2109 N N . ARG A 1 271 ? -35.519 6.629 28.651 1.00 79.75 271 ARG A N 1
ATOM 2110 C CA . ARG A 1 271 ? -35.389 6.291 30.082 1.00 79.75 271 ARG A CA 1
ATOM 2111 C C . ARG A 1 271 ? -34.175 5.414 30.387 1.00 79.75 271 ARG A C 1
ATOM 2113 O O . ARG A 1 271 ? -34.242 4.532 31.237 1.00 79.75 271 ARG A O 1
ATOM 2120 N N . ILE A 1 272 ? -33.081 5.644 29.671 1.00 80.00 272 ILE A N 1
ATOM 2121 C CA . ILE A 1 272 ? -31.814 4.950 29.877 1.00 80.00 272 ILE A CA 1
ATOM 2122 C C . ILE A 1 272 ? -30.896 5.849 30.714 1.00 80.00 272 ILE A C 1
ATOM 2124 O O . ILE A 1 272 ? -30.693 7.001 30.327 1.00 80.00 272 ILE A O 1
ATOM 2128 N N . PRO A 1 273 ? -30.307 5.353 31.818 1.00 78.06 273 PRO A N 1
ATOM 2129 C CA . PRO A 1 273 ? -29.335 6.119 32.590 1.00 78.06 273 PRO A CA 1
ATOM 2130 C C . PRO A 1 273 ? -28.125 6.530 31.737 1.00 78.06 273 PRO A C 1
ATOM 2132 O O . PRO A 1 273 ? -27.384 5.689 31.210 1.00 78.06 273 PRO A O 1
ATOM 2135 N N . ALA A 1 274 ? -27.925 7.840 31.600 1.00 78.12 274 ALA A N 1
ATOM 2136 C CA . ALA A 1 274 ? -26.895 8.451 30.768 1.00 78.12 274 ALA A CA 1
ATOM 2137 C C . ALA A 1 274 ? -25.619 8.777 31.567 1.00 78.12 274 ALA A C 1
ATOM 2139 O O . ALA A 1 274 ? -25.081 9.873 31.433 1.00 78.12 274 ALA A O 1
ATOM 2140 N N . HIS A 1 275 ? -25.137 7.848 32.406 1.00 82.94 275 HIS A N 1
ATOM 2141 C CA . HIS A 1 275 ? -23.910 8.016 33.201 1.00 82.94 275 HIS A CA 1
ATOM 2142 C C . HIS A 1 275 ? -22.685 8.226 32.293 1.00 82.94 275 HIS A C 1
ATOM 2144 O O . HIS A 1 275 ? -22.019 7.269 31.894 1.00 82.94 275 HIS A O 1
ATOM 2150 N N . PHE A 1 276 ? -22.430 9.482 31.923 1.00 83.44 276 PHE A N 1
ATOM 2151 C CA . PHE A 1 276 ? -21.328 9.911 31.075 1.00 83.44 276 PHE A CA 1
ATOM 2152 C C . PHE A 1 276 ? -20.337 10.763 31.857 1.00 83.44 276 PHE A C 1
ATOM 2154 O O . PHE A 1 276 ? -20.696 11.788 32.434 1.00 83.44 276 PHE A O 1
ATOM 2161 N N . TYR A 1 277 ? -19.070 10.397 31.745 1.00 86.62 277 TYR A N 1
ATOM 2162 C CA . TYR A 1 277 ? -17.960 11.044 32.422 1.00 86.62 277 TYR A CA 1
ATOM 2163 C C . TYR A 1 277 ? -16.987 11.669 31.420 1.00 86.62 277 TYR A C 1
ATOM 2165 O O . TYR A 1 277 ? -17.054 11.417 30.209 1.00 86.62 277 TYR A O 1
ATOM 2173 N N . ALA A 1 278 ? -16.107 12.541 31.910 1.00 77.94 278 ALA A N 1
ATOM 2174 C CA . ALA A 1 278 ? -15.104 13.193 31.073 1.00 77.94 278 ALA A CA 1
ATOM 2175 C C . ALA A 1 278 ? -13.844 12.336 30.895 1.00 77.94 278 ALA A C 1
ATOM 2177 O O . 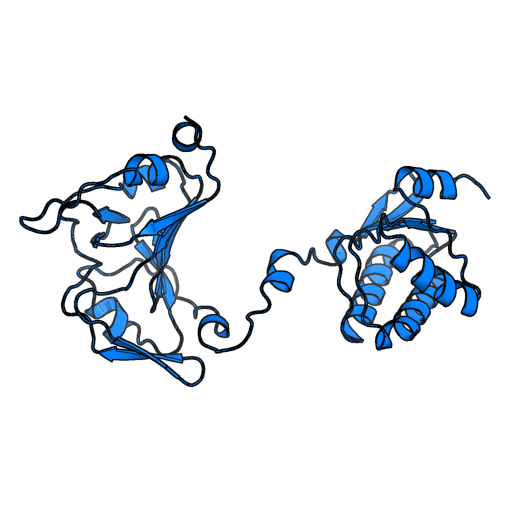ALA A 1 278 ? -13.089 12.567 29.953 1.00 77.94 278 ALA A O 1
ATOM 2178 N N . SER A 1 279 ? -13.624 11.353 31.773 1.00 82.44 279 SER A N 1
ATOM 2179 C CA . SER A 1 279 ? -12.449 10.482 31.749 1.00 82.44 279 SER A CA 1
ATOM 2180 C C . SER A 1 279 ? -12.780 9.035 32.112 1.00 82.44 279 SER A C 1
ATOM 2182 O O . SER A 1 279 ? -13.804 8.753 32.737 1.00 82.44 279 SER A O 1
ATOM 2184 N N . ALA A 1 280 ? -11.873 8.122 31.753 1.00 78.31 280 ALA A N 1
ATOM 2185 C CA . ALA A 1 280 ? -11.967 6.717 32.131 1.00 78.31 280 ALA A CA 1
ATOM 2186 C C . ALA A 1 280 ? -12.015 6.541 33.657 1.00 78.31 280 ALA A C 1
ATOM 2188 O O . ALA A 1 280 ? -12.883 5.835 34.157 1.00 78.31 280 ALA A O 1
ATOM 2189 N N . SER A 1 281 ? -11.135 7.214 34.408 1.00 80.44 281 SER A N 1
ATOM 2190 C CA . SER A 1 281 ? -11.066 7.094 35.873 1.00 80.44 281 SER A CA 1
ATOM 2191 C C . SER A 1 281 ? -12.388 7.445 36.558 1.00 80.44 281 SER A C 1
ATOM 2193 O O . SER A 1 281 ? -12.819 6.742 37.464 1.00 80.44 281 SER A O 1
ATOM 2195 N N . GLU A 1 282 ? -13.063 8.499 36.099 1.00 82.50 282 GLU A N 1
ATOM 2196 C CA . GLU A 1 282 ? -14.387 8.871 36.607 1.00 82.50 282 GLU A CA 1
ATOM 2197 C C . GLU A 1 282 ? -15.453 7.816 36.280 1.00 82.50 282 GLU A C 1
ATOM 2199 O O . GLU A 1 282 ? -16.292 7.516 37.127 1.00 82.50 282 GLU A O 1
ATOM 2204 N N . ALA A 1 283 ? -15.411 7.227 35.080 1.00 80.06 283 ALA A N 1
ATOM 2205 C CA . ALA A 1 283 ? -16.352 6.182 34.682 1.00 80.06 283 ALA A CA 1
ATOM 2206 C C . ALA A 1 283 ? -16.170 4.878 35.466 1.00 80.06 283 ALA A C 1
ATOM 2208 O O . ALA A 1 283 ? -17.165 4.229 35.784 1.00 80.06 283 ALA A O 1
ATOM 2209 N N . TRP A 1 284 ? -14.930 4.522 35.802 1.00 81.12 284 TRP A N 1
ATOM 2210 C CA . TRP A 1 284 ? -14.632 3.385 36.673 1.00 81.12 284 TRP A CA 1
ATOM 2211 C C . TRP A 1 284 ? -15.143 3.623 38.098 1.00 81.12 284 TRP A C 1
ATOM 2213 O O . TRP A 1 284 ? -15.885 2.797 38.618 1.00 81.12 284 TRP A O 1
ATOM 2223 N N . ASN A 1 285 ? -14.870 4.791 38.688 1.00 82.00 285 ASN A N 1
ATOM 2224 C CA . ASN A 1 285 ? -15.390 5.139 40.019 1.00 82.00 285 ASN A CA 1
ATOM 2225 C C . ASN A 1 285 ? -16.929 5.207 40.053 1.00 82.00 285 ASN A C 1
ATOM 2227 O O . ASN A 1 285 ? -17.557 4.926 41.072 1.00 82.00 285 ASN A O 1
ATOM 2231 N N . GLY A 1 286 ? -17.550 5.577 38.930 1.00 76.56 286 GLY A N 1
ATOM 2232 C CA . GLY A 1 286 ? -19.001 5.621 38.781 1.00 76.56 286 GLY A CA 1
ATOM 2233 C C . GLY A 1 286 ? -19.693 4.260 38.886 1.00 76.56 286 GLY A C 1
ATOM 2234 O O . GLY A 1 286 ? -20.884 4.236 39.167 1.00 76.56 286 GLY A O 1
ATOM 2235 N N . LEU A 1 287 ? -18.975 3.145 38.694 1.00 76.06 287 LEU A N 1
ATOM 2236 C CA . LEU A 1 287 ? -19.517 1.799 38.929 1.00 76.06 287 LEU A CA 1
ATOM 2237 C C . LEU A 1 287 ? -19.606 1.453 40.421 1.00 76.06 287 LEU A C 1
ATOM 2239 O O . LEU A 1 287 ? -20.471 0.682 40.822 1.00 76.06 287 LEU A O 1
ATOM 2243 N N . GLU A 1 288 ? -18.734 2.029 41.251 1.00 65.00 288 GLU A N 1
ATOM 2244 C CA . GLU A 1 288 ? -18.657 1.735 42.689 1.00 65.00 288 GLU A CA 1
ATOM 2245 C C . GLU A 1 288 ? -19.679 2.527 43.523 1.00 65.00 288 GLU A C 1
ATOM 2247 O O . GLU A 1 288 ? -19.826 2.287 44.724 1.00 65.00 288 GLU A O 1
ATOM 2252 N N . THR A 1 289 ? -20.386 3.480 42.906 1.00 51.66 289 THR A N 1
ATOM 2253 C CA . THR A 1 289 ? -21.343 4.355 43.594 1.00 51.66 289 THR A CA 1
ATOM 2254 C C . THR A 1 289 ? -22.774 3.992 43.164 1.00 51.66 289 THR A C 1
ATOM 2256 O O . THR A 1 289 ? -23.104 4.230 42.002 1.00 51.66 289 THR A O 1
ATOM 2259 N N . PRO A 1 290 ? -23.604 3.393 44.043 1.00 43.91 290 PRO A N 1
ATOM 2260 C CA . PRO A 1 290 ? -24.963 2.951 43.706 1.00 43.91 290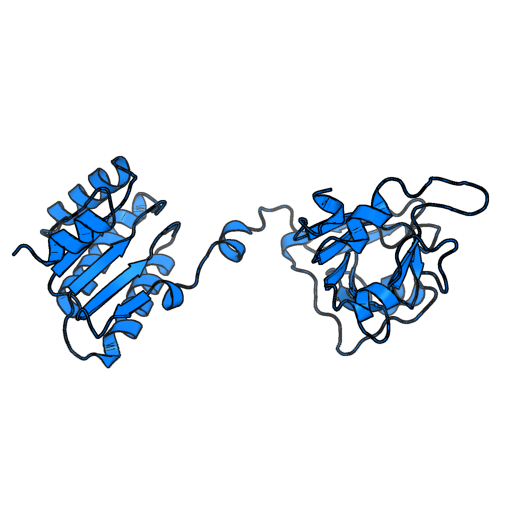 PRO A CA 1
ATOM 2261 C C . PRO A 1 290 ? -25.953 4.097 43.454 1.00 43.91 290 PRO A C 1
ATOM 2263 O O . PRO A 1 290 ? -25.763 5.200 44.020 1.00 43.91 290 PRO A O 1
#